Protein AF-A0A143HC51-F1 (afdb_monomer)

Secondary structure (DSSP, 8-state):
-PPPHHHHHHHHHHHHTT-HHHHHHHHHHHHHHHHHHHHHHTS-PPPPHHHHHHHHHHHHHHHHHHHHTHHHHHHTSTT-TTHHHHHHHHHHHHHHHHHHHHHS---TTS-HHHHHHHHHHHHHHHHHHHIIIII-TTS-------HHHH-S-GGG-EE--TT--S-EE--PPPTGGGS-HHHHHT---EEEEEEEEEE--TT-SSPEEGGGGPPPPTTBHHHHHHTSS-SEEEEE-TTPPP-TTTGGGGSEEEEEETTTEEEEEEGGGT-SEEEEEEEE-------

InterPro domains:
  IPR007815 Erythromycin esterase [PF05139] (19-280)
  IPR052036 Hydrolase/Phosphoribosyltransferase-associated [PTHR31299] (53-284)

pLDDT: mean 92.0, std 8.06, range [56.16, 98.69]

Solvent-accessible surface area (backbone atoms only — not comparable to full-atom values): 16296 Å² total; per-residue (Å²): 134,78,79,52,71,66,54,52,51,49,54,25,54,62,41,35,77,82,34,55,66,61,18,51,49,49,50,53,49,53,55,52,47,43,52,52,47,46,44,33,41,75,69,60,47,83,74,53,73,64,60,53,50,51,48,41,50,56,42,49,54,52,45,50,51,49,62,79,40,39,74,65,60,38,66,81,42,72,86,50,85,57,49,67,64,54,50,46,52,52,48,50,48,56,41,51,52,56,51,52,59,63,66,54,72,91,52,96,89,56,54,56,53,52,50,50,47,35,54,49,21,42,49,50,20,54,47,51,52,45,41,47,62,77,73,37,60,93,54,91,83,86,86,86,73,60,55,75,40,54,26,35,66,41,51,74,26,32,34,30,58,92,94,51,95,58,74,43,72,38,84,51,54,10,16,48,56,57,43,58,70,71,58,58,74,76,54,82,36,71,35,76,47,63,52,37,47,36,45,56,57,99,83,51,97,60,69,43,44,29,48,74,70,56,85,71,52,84,66,20,49,46,44,58,58,62,73,46,98,54,60,66,44,79,46,78,42,67,87,62,73,89,43,93,92,49,44,67,47,78,32,79,30,36,39,56,49,99,43,60,34,50,30,39,34,41,55,45,69,30,21,35,25,37,42,38,34,42,73,43,67,55,80,86,75,86,127

Foldseek 3Di:
DQDDPVRLVVLLVLLCVPDNVLSVVSNVLSVVLVVVCCCCQVVVDADDPVNLVVLVVSLVVVLVSCVVCVVVSCVVVVPCPCVNVVVNVVSVCSSVLVVQSNPDDDDPPDDSNLSSQQSVLLVLLVVVVCCCVPPNVPDDDDDDDFLQQQWPPQQQKWWADDPGPDTDGDDHHHNNNNHDPVVVVPDAFEHEAEAWEWEDDPPDPDIAIQQNPDDDDCQAPNNLCLVPPDQKDKFFLQPDDDDPSVVSLQDWGWGDGVRHMTMTDSNSNTGRMYIYGHYDYYDDDDD

Radius of gyration: 21.79 Å; Cα contacts (8 Å, |Δi|>4): 366; chains: 1; bounding box: 54×44×61 Å

Structure (mmCIF, N/CA/C/O backbone):
data_AF-A0A143HC51-F1
#
_entry.id   AF-A0A143HC51-F1
#
loop_
_atom_site.group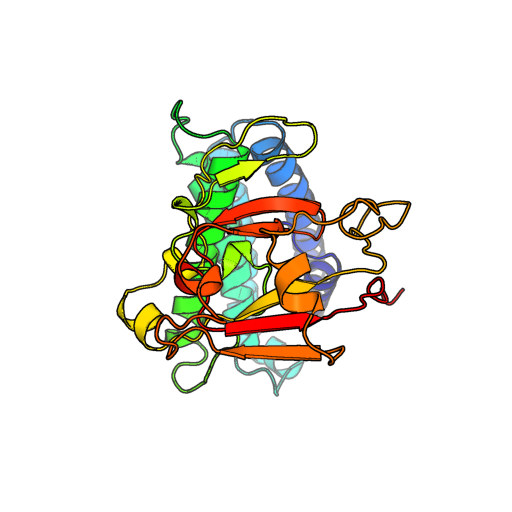_PDB
_atom_site.id
_atom_site.type_symbol
_atom_site.label_atom_id
_atom_site.label_alt_id
_atom_site.label_comp_id
_atom_site.label_asym_id
_atom_site.label_entity_id
_atom_site.label_seq_id
_atom_site.pdbx_PDB_ins_code
_atom_site.Cartn_x
_atom_site.Cartn_y
_atom_site.Cartn_z
_atom_site.occupancy
_atom_site.B_iso_or_equiv
_atom_site.auth_seq_id
_atom_site.auth_comp_id
_atom_site.auth_asym_id
_atom_site.auth_atom_id
_atom_site.pdbx_PDB_model_num
ATOM 1 N N . MET A 1 1 ? -0.078 5.217 10.056 1.00 60.00 1 MET A N 1
ATOM 2 C CA . MET A 1 1 ? -0.979 5.623 8.945 1.00 60.00 1 MET A CA 1
ATOM 3 C C . MET A 1 1 ? -2.042 6.558 9.496 1.00 60.00 1 MET A C 1
ATOM 5 O O . MET A 1 1 ? -2.831 6.134 10.332 1.00 60.00 1 MET A O 1
ATOM 9 N N . ARG A 1 2 ? -2.053 7.821 9.068 1.00 76.62 2 ARG A N 1
ATOM 10 C CA . ARG A 1 2 ? -3.040 8.811 9.522 1.00 76.62 2 ARG A CA 1
ATOM 11 C C . ARG A 1 2 ? -4.440 8.412 9.038 1.00 76.62 2 ARG A C 1
ATOM 13 O O . ARG A 1 2 ? -4.588 7.965 7.901 1.00 76.62 2 ARG A O 1
ATOM 20 N N . ALA A 1 3 ? -5.458 8.528 9.889 1.00 76.12 3 ALA A N 1
ATOM 21 C CA . ALA A 1 3 ? -6.840 8.446 9.426 1.00 76.12 3 ALA A CA 1
ATOM 22 C C . ALA A 1 3 ? -7.115 9.582 8.433 1.00 76.12 3 ALA A C 1
ATOM 24 O O . ALA A 1 3 ? -6.618 10.695 8.612 1.00 76.12 3 ALA A O 1
ATOM 25 N N . SER A 1 4 ? -7.917 9.331 7.397 1.00 82.56 4 SER A N 1
ATOM 26 C CA . SER A 1 4 ? -8.420 10.438 6.586 1.00 82.56 4 SER A CA 1
ATOM 27 C C . SER A 1 4 ? -9.431 11.247 7.403 1.00 82.56 4 SER A C 1
ATOM 29 O O . SER A 1 4 ? -10.182 10.684 8.201 1.00 82.56 4 SER A O 1
ATOM 31 N N . GLY A 1 5 ? -9.496 12.563 7.179 1.00 86.19 5 GLY A N 1
ATOM 32 C CA . GLY A 1 5 ? -10.522 13.404 7.810 1.00 86.19 5 GLY A CA 1
ATOM 33 C C . GLY A 1 5 ? -11.942 12.908 7.514 1.00 86.19 5 GLY A C 1
ATOM 34 O O . GLY A 1 5 ? -12.794 12.928 8.394 1.00 86.19 5 GLY A O 1
ATOM 35 N N . TYR A 1 6 ? -12.166 12.358 6.315 1.00 88.94 6 TYR A N 1
ATOM 36 C CA . TYR A 1 6 ? -13.425 11.715 5.937 1.00 88.94 6 TYR A CA 1
ATOM 37 C C . TYR A 1 6 ? -13.759 10.502 6.804 1.00 88.94 6 TYR A C 1
ATOM 39 O O . TYR A 1 6 ? -14.900 10.371 7.231 1.00 88.94 6 TYR A O 1
ATOM 47 N N . PHE A 1 7 ? -12.782 9.641 7.104 1.00 91.75 7 PHE A N 1
ATOM 48 C CA . PHE A 1 7 ? -13.000 8.488 7.977 1.00 91.75 7 PHE A CA 1
ATOM 49 C C . PHE A 1 7 ? -13.331 8.919 9.409 1.00 91.75 7 PHE A C 1
ATOM 51 O O . PHE A 1 7 ? -14.306 8.433 9.978 1.00 91.75 7 PHE A O 1
ATOM 58 N N . ILE A 1 8 ? -12.576 9.878 9.961 1.00 94.50 8 ILE A N 1
ATOM 59 C CA . ILE A 1 8 ? -12.846 10.423 11.302 1.00 94.50 8 ILE A CA 1
ATOM 60 C C . ILE A 1 8 ? -14.257 11.028 11.346 1.00 94.50 8 ILE A C 1
ATOM 62 O O . ILE A 1 8 ? -15.019 10.802 12.286 1.00 94.50 8 ILE A O 1
ATOM 66 N N . GLN A 1 9 ? -14.629 11.792 10.318 1.00 94.81 9 GLN A N 1
ATOM 67 C CA . GLN A 1 9 ? -15.939 12.426 10.240 1.00 94.81 9 GLN A CA 1
ATOM 68 C C . GLN A 1 9 ? -17.067 11.398 10.089 1.00 94.81 9 GLN A C 1
ATOM 70 O O . GLN A 1 9 ? -18.086 11.525 10.766 1.00 94.81 9 GLN A O 1
ATOM 75 N N . PHE A 1 10 ? -16.876 10.377 9.253 1.00 95.31 10 PHE A N 1
ATOM 76 C CA . PHE A 1 10 ? -17.808 9.266 9.087 1.00 95.31 10 PHE A CA 1
ATOM 77 C C . PHE A 1 10 ? -18.047 8.537 10.412 1.00 95.31 10 PHE A C 1
ATOM 79 O O . PHE A 1 10 ? -19.185 8.469 10.870 1.00 95.31 10 PHE A O 1
ATOM 86 N N . LEU A 1 11 ? -16.986 8.045 11.058 1.00 95.69 11 LEU A N 1
ATOM 87 C CA . LEU A 1 11 ? -17.122 7.224 12.260 1.00 95.69 11 LEU A CA 1
ATOM 88 C C . LEU A 1 11 ? -17.660 8.044 13.439 1.00 95.69 11 LEU A C 1
ATOM 90 O O . LEU A 1 11 ? -18.523 7.579 14.178 1.00 95.69 11 LEU A O 1
ATOM 94 N N . SER A 1 12 ? -17.247 9.307 13.564 1.00 96.50 12 SER A N 1
ATOM 95 C CA . SER A 1 12 ? -17.836 10.220 14.546 1.00 96.50 12 SER A CA 1
ATOM 96 C C . SER A 1 12 ? -19.330 10.442 14.299 1.00 96.50 12 SER A C 1
ATOM 98 O O . SER A 1 12 ? -20.109 10.381 15.243 1.00 96.50 12 SER A O 1
ATOM 100 N N . ASN A 1 13 ? -19.754 10.650 13.047 1.00 95.31 13 ASN A N 1
ATOM 101 C CA . ASN A 1 13 ? -21.174 10.795 12.724 1.00 95.31 13 ASN A CA 1
ATOM 102 C C . ASN A 1 13 ? -21.962 9.521 13.023 1.00 95.31 13 ASN A C 1
ATOM 104 O O . ASN A 1 13 ? -23.061 9.624 13.551 1.00 95.31 13 ASN A O 1
ATOM 108 N N . TRP A 1 14 ? -21.398 8.350 12.725 1.00 94.81 14 TRP A N 1
ATOM 109 C CA . TRP A 1 14 ? -22.033 7.061 12.990 1.00 94.81 14 TRP A CA 1
ATOM 110 C C . TRP A 1 14 ? -22.242 6.828 14.493 1.00 94.81 14 TRP A C 1
ATOM 112 O O . TRP A 1 14 ? -23.345 6.495 14.913 1.00 94.81 14 TRP A O 1
ATOM 122 N N . ILE A 1 15 ? -21.230 7.114 15.322 1.00 95.69 15 ILE A N 1
ATOM 123 C CA . ILE A 1 15 ? -21.325 7.021 16.790 1.00 95.69 15 ILE A CA 1
ATOM 124 C C . ILE A 1 15 ? -22.300 8.068 17.355 1.00 95.69 15 ILE A C 1
ATOM 126 O O . ILE A 1 15 ? -23.082 7.768 18.259 1.00 95.69 15 ILE A O 1
ATOM 130 N N . LYS A 1 16 ? -22.292 9.293 16.807 1.00 96.00 16 LYS A N 1
ATOM 131 C CA . LYS A 1 16 ? -23.092 10.430 17.295 1.00 96.00 16 LYS A CA 1
ATOM 132 C C . LYS A 1 16 ? -24.597 10.156 17.295 1.00 96.00 16 LYS A C 1
ATOM 134 O O . LYS A 1 16 ? -25.299 10.778 18.087 1.00 96.00 16 LYS A O 1
ATOM 139 N N . ILE A 1 17 ? -25.073 9.246 16.443 1.00 92.12 17 ILE A N 1
ATOM 140 C CA . ILE A 1 17 ? -26.488 8.851 16.370 1.00 92.12 17 ILE A CA 1
ATOM 141 C C . ILE A 1 17 ? -26.998 8.403 17.745 1.00 92.12 17 ILE A C 1
ATOM 143 O O . ILE A 1 17 ? -28.104 8.771 18.131 1.00 92.12 17 ILE A O 1
ATOM 147 N N . TYR A 1 18 ? -26.167 7.680 18.502 1.00 93.25 18 TYR A N 1
ATOM 148 C CA . TYR A 1 18 ? -26.551 7.103 19.792 1.00 93.25 18 TYR A CA 1
ATOM 149 C C . TYR A 1 18 ? -25.725 7.639 20.969 1.00 93.25 18 TYR A C 1
ATOM 151 O O . TYR A 1 18 ? -26.176 7.575 22.110 1.00 93.25 18 TYR A O 1
ATOM 159 N N . ASN A 1 19 ? -24.537 8.209 20.725 1.00 96.06 19 ASN A N 1
ATOM 160 C CA . ASN A 1 19 ? -23.707 8.790 21.780 1.00 96.06 19 ASN A CA 1
ATOM 161 C C . ASN A 1 19 ? -22.853 9.965 21.271 1.00 96.06 19 ASN A C 1
ATOM 163 O O . ASN A 1 19 ? -21.767 9.794 20.711 1.00 96.06 19 ASN A O 1
ATOM 167 N N . ASN A 1 20 ? -23.336 11.192 21.486 1.00 96.88 20 ASN A N 1
ATOM 168 C CA . ASN A 1 20 ? -22.636 12.399 21.042 1.00 96.88 20 ASN A CA 1
ATOM 169 C C . ASN A 1 20 ? -21.308 12.631 21.783 1.00 96.88 20 ASN A C 1
ATOM 171 O O . ASN A 1 20 ? -20.336 13.053 21.157 1.00 96.88 20 ASN A O 1
ATOM 175 N N . ASP A 1 21 ? -21.238 12.335 23.080 1.00 97.50 21 ASP A N 1
ATOM 176 C CA . ASP A 1 21 ? -20.022 12.565 23.867 1.00 97.50 21 ASP A CA 1
ATOM 177 C C . ASP A 1 21 ? -18.904 11.619 23.431 1.00 97.50 21 ASP A C 1
ATOM 179 O O . ASP A 1 21 ? -17.777 12.057 23.184 1.00 97.50 21 ASP A O 1
ATOM 183 N N . LEU A 1 22 ? -19.228 10.340 23.222 1.00 97.12 22 LEU A N 1
ATOM 184 C CA . LEU A 1 22 ? -18.284 9.355 22.702 1.00 97.12 22 LEU A CA 1
ATOM 185 C C . LEU A 1 22 ? -17.812 9.714 21.284 1.00 97.12 22 LEU A C 1
ATOM 187 O O . LEU A 1 22 ? -16.633 9.566 20.964 1.00 97.12 22 LEU A O 1
ATOM 191 N N . ALA A 1 23 ? -18.692 10.266 20.445 1.00 97.25 23 ALA A N 1
ATOM 192 C CA . ALA A 1 23 ? -18.319 10.745 19.116 1.00 97.25 23 ALA A CA 1
ATOM 193 C C . ALA A 1 23 ? -17.308 11.908 19.151 1.00 97.25 23 ALA A C 1
ATOM 195 O O . ALA A 1 23 ? -16.432 11.978 18.280 1.00 97.25 23 ALA A O 1
ATOM 196 N N . GLN A 1 24 ? -17.409 12.815 20.133 1.00 97.00 24 GLN A N 1
ATOM 197 C CA . GLN A 1 24 ? -16.424 13.887 20.344 1.00 97.00 24 GLN A CA 1
ATOM 198 C C . GLN A 1 24 ? -15.114 13.345 20.922 1.00 97.00 24 GLN A C 1
ATOM 200 O O . GLN A 1 24 ? -14.032 13.751 20.487 1.00 97.00 24 GLN A O 1
ATOM 205 N N . GLN A 1 25 ? -15.199 12.392 21.854 1.00 96.50 25 GLN A N 1
ATOM 206 C CA . GLN A 1 25 ? -14.028 11.708 22.402 1.00 96.50 25 GLN A CA 1
ATOM 207 C C . GLN A 1 25 ? -13.245 10.988 21.303 1.00 96.50 25 GLN A C 1
ATOM 209 O O . GLN A 1 25 ? -12.031 11.157 21.228 1.00 96.50 25 GLN A O 1
ATOM 214 N N . TYR A 1 26 ? -13.925 10.280 20.395 1.00 96.75 26 TYR A N 1
ATOM 215 C CA . TYR A 1 26 ? -13.300 9.639 19.238 1.00 96.75 26 TYR A CA 1
ATOM 216 C C . TYR A 1 26 ? -12.553 10.639 18.344 1.00 96.75 26 TYR A C 1
ATOM 218 O O . TYR A 1 26 ? -11.395 10.413 17.994 1.00 96.75 26 TYR A O 1
ATOM 226 N N . LYS A 1 27 ? -13.177 11.779 18.011 1.00 96.06 27 LYS A N 1
ATOM 227 C CA . LYS A 1 27 ? -12.518 12.832 17.220 1.00 96.06 27 LYS A CA 1
ATOM 228 C C . LYS A 1 27 ? -11.227 13.297 17.884 1.00 96.06 27 LYS A C 1
ATOM 230 O O . LYS A 1 27 ? -10.180 13.312 17.239 1.00 96.06 27 LYS A O 1
ATOM 235 N N . LYS A 1 28 ? -11.293 13.641 19.174 1.00 95.75 28 LYS A N 1
ATOM 236 C CA . LYS A 1 28 ? -10.121 14.072 19.948 1.00 95.75 28 LYS A CA 1
ATOM 237 C C . LYS A 1 28 ? -9.054 12.977 20.009 1.00 95.75 28 LYS A C 1
ATOM 239 O O . LYS A 1 28 ? -7.876 13.275 19.840 1.00 95.75 28 LYS A O 1
ATOM 244 N N . LEU A 1 29 ? -9.464 11.724 20.201 1.00 96.12 29 LEU A N 1
ATOM 245 C CA . LEU A 1 29 ? -8.573 10.568 20.241 1.00 96.12 29 LEU A CA 1
ATOM 246 C C . LEU A 1 29 ? -7.774 10.426 18.942 1.00 96.12 29 LEU A C 1
ATOM 248 O O . LEU A 1 29 ? -6.563 10.259 19.009 1.00 96.12 29 LEU A O 1
ATOM 252 N N . GLU A 1 30 ? -8.412 10.529 17.774 1.00 95.25 30 GLU A N 1
ATOM 253 C CA . GLU A 1 30 ? -7.726 10.411 16.476 1.00 95.25 30 GLU A CA 1
ATOM 254 C C . GLU A 1 30 ? -6.813 11.609 16.174 1.00 95.25 30 GLU A C 1
ATOM 256 O O . GLU A 1 30 ? -5.733 11.423 15.608 1.00 95.25 30 GLU A O 1
ATOM 261 N N . PHE A 1 31 ? -7.192 12.828 16.580 1.00 92.19 31 PHE A N 1
ATOM 262 C CA . PHE A 1 31 ? -6.302 13.992 16.473 1.00 92.19 31 PHE A CA 1
ATOM 263 C C . PHE A 1 31 ? -5.049 13.824 17.339 1.00 92.19 31 PHE A C 1
ATOM 265 O O . PHE A 1 31 ? -3.937 13.977 16.833 1.00 92.19 31 PHE A O 1
ATOM 272 N N . ASN A 1 32 ? -5.216 13.417 18.598 1.00 93.25 32 ASN A N 1
ATOM 273 C CA . ASN A 1 32 ? -4.096 13.137 19.497 1.00 93.25 32 ASN A CA 1
ATOM 274 C C . ASN A 1 32 ? -3.248 11.960 18.992 1.00 93.25 32 ASN A C 1
ATOM 276 O O . ASN A 1 32 ? -2.019 11.989 19.073 1.00 93.25 32 ASN A O 1
ATOM 280 N N . TRP A 1 33 ? -3.893 10.923 18.443 1.00 93.19 33 TRP A N 1
ATOM 281 C CA . TRP A 1 33 ? -3.207 9.763 17.875 1.00 93.19 33 TRP A CA 1
ATOM 282 C C . TRP A 1 33 ? -2.317 10.176 16.707 1.00 93.19 33 TRP A C 1
ATOM 284 O O . TRP A 1 33 ? -1.201 9.676 16.594 1.00 93.19 33 TRP A O 1
ATOM 294 N N . ARG A 1 34 ? -2.780 11.102 15.855 1.00 89.38 34 ARG A N 1
ATOM 295 C CA . ARG A 1 34 ? -1.982 11.646 14.750 1.00 89.38 34 ARG A CA 1
ATOM 296 C C . ARG A 1 34 ? -0.725 12.346 15.259 1.00 89.38 34 ARG A C 1
ATOM 298 O O . ARG A 1 34 ? 0.353 11.991 14.809 1.00 89.38 34 ARG A O 1
ATOM 305 N N . GLU A 1 35 ? -0.862 13.267 16.207 1.00 89.56 35 GLU A N 1
ATOM 306 C CA . GLU A 1 35 ? 0.285 13.958 16.815 1.00 89.56 35 GLU A CA 1
ATOM 307 C C . GLU A 1 35 ? 1.259 12.959 17.456 1.00 89.56 35 GLU A C 1
ATOM 309 O O . GLU A 1 35 ? 2.464 13.004 17.237 1.00 89.56 35 GLU A O 1
ATOM 314 N N . THR A 1 36 ? 0.722 11.972 18.175 1.00 89.88 36 THR A N 1
ATOM 315 C CA . THR A 1 36 ? 1.516 10.895 18.777 1.00 89.88 36 THR A CA 1
ATOM 316 C C . THR A 1 36 ? 2.269 10.086 17.717 1.00 89.88 36 THR A C 1
ATOM 318 O O . THR A 1 36 ? 3.436 9.744 17.903 1.00 89.88 36 THR A O 1
ATOM 321 N N . TYR A 1 37 ? 1.615 9.754 16.605 1.00 85.50 37 TYR A N 1
ATOM 322 C CA . TYR A 1 37 ? 2.242 9.048 15.491 1.00 85.50 37 TYR A CA 1
ATOM 323 C C . TYR A 1 37 ? 3.364 9.885 14.866 1.00 85.50 37 TYR A C 1
ATOM 325 O O . TYR A 1 37 ? 4.447 9.351 14.656 1.00 85.50 37 TYR A O 1
ATOM 333 N N . ASP A 1 38 ? 3.127 11.173 14.619 1.00 84.25 38 ASP A N 1
ATOM 334 C CA . ASP A 1 38 ? 4.101 12.077 13.999 1.00 84.25 38 ASP A CA 1
ATOM 335 C C . ASP A 1 38 ? 5.344 12.222 14.911 1.00 84.25 38 ASP A C 1
ATOM 337 O O . ASP A 1 38 ? 6.456 11.882 14.506 1.00 84.25 38 ASP A O 1
ATOM 341 N N . ASN A 1 39 ? 5.152 12.516 16.200 1.00 85.00 39 ASN A N 1
ATOM 342 C CA . ASN A 1 39 ? 6.238 12.623 17.188 1.00 85.00 39 ASN A CA 1
ATOM 343 C C . ASN A 1 39 ? 7.057 11.325 17.333 1.00 85.00 39 ASN A C 1
ATOM 345 O O . ASN A 1 39 ? 8.264 11.334 17.571 1.00 85.00 39 ASN A O 1
ATOM 349 N N . THR A 1 40 ? 6.412 10.165 17.216 1.00 81.94 40 THR A N 1
ATOM 350 C CA . THR A 1 40 ? 7.102 8.880 17.412 1.00 81.94 40 THR A CA 1
ATOM 351 C C . THR A 1 40 ? 7.801 8.389 16.159 1.00 81.94 40 THR A C 1
ATOM 353 O O . THR A 1 40 ? 8.921 7.887 16.245 1.00 81.94 40 THR A O 1
ATOM 356 N N . MET A 1 41 ? 7.150 8.500 15.002 1.00 76.50 41 MET A N 1
ATOM 357 C CA . MET A 1 41 ? 7.623 7.912 13.750 1.00 76.50 41 MET A CA 1
ATOM 358 C C . MET A 1 41 ? 8.464 8.878 12.925 1.00 76.50 41 MET A C 1
ATOM 360 O O . MET A 1 41 ? 9.401 8.431 12.268 1.00 76.50 41 MET A O 1
ATOM 364 N N . GLU A 1 42 ? 8.140 10.170 12.955 1.00 70.44 42 GLU A N 1
ATOM 365 C CA . GLU A 1 42 ? 8.878 11.200 12.220 1.00 70.44 42 GLU A CA 1
ATOM 366 C C . GLU A 1 42 ? 9.999 11.769 13.100 1.00 70.44 42 GLU A C 1
ATOM 368 O O . GLU A 1 42 ? 11.141 11.858 12.655 1.00 70.44 42 GLU A O 1
ATOM 373 N N . GLU A 1 43 ? 9.716 12.046 14.379 1.00 76.00 43 GLU A N 1
ATOM 374 C CA . GLU A 1 43 ? 10.691 12.681 15.286 1.00 76.00 43 GLU A CA 1
ATOM 375 C C . GLU A 1 43 ? 11.443 11.692 16.200 1.00 76.00 43 GLU A C 1
ATOM 377 O O . GLU A 1 43 ? 12.395 12.058 16.891 1.00 76.00 43 GLU A O 1
ATOM 382 N N . GLY A 1 44 ? 11.064 10.408 16.203 1.00 76.88 44 GLY A N 1
ATOM 383 C CA . GLY A 1 44 ? 11.780 9.357 16.939 1.00 76.88 44 GLY A CA 1
ATOM 384 C C . GLY A 1 44 ? 11.594 9.372 18.460 1.00 76.88 44 GLY A C 1
ATOM 385 O O . GLY A 1 44 ? 12.383 8.730 19.179 1.00 76.88 44 GLY A O 1
ATOM 386 N N . MET A 1 45 ? 10.568 10.075 18.955 1.00 83.12 45 MET A N 1
ATOM 387 C CA . MET A 1 45 ? 10.225 10.133 20.375 1.00 83.12 45 MET A CA 1
ATOM 388 C C . MET A 1 45 ? 9.722 8.780 20.891 1.00 83.12 45 MET A C 1
ATOM 390 O O . MET A 1 45 ? 9.020 8.033 20.209 1.00 83.12 45 MET A O 1
ATOM 394 N N . SER A 1 46 ? 10.066 8.461 22.137 1.00 82.62 46 SER A N 1
ATOM 395 C CA . SER A 1 46 ? 9.626 7.228 22.791 1.00 82.62 46 SER A CA 1
ATOM 396 C C . SER A 1 46 ? 8.229 7.384 23.395 1.00 82.62 46 SER A C 1
ATOM 398 O O . SER A 1 46 ? 7.936 8.382 24.050 1.00 82.62 46 SER A O 1
ATOM 400 N N . LEU A 1 47 ? 7.389 6.357 23.253 1.00 86.44 47 LEU A N 1
ATOM 401 C CA . LEU A 1 47 ? 6.101 6.275 23.948 1.00 86.44 47 LEU A CA 1
ATOM 402 C C . LEU A 1 47 ? 6.259 5.727 25.363 1.00 86.44 47 LEU A C 1
ATOM 404 O O . LEU A 1 47 ? 7.039 4.805 25.593 1.00 86.44 47 LEU A O 1
ATOM 408 N N . SER A 1 48 ? 5.461 6.237 26.302 1.00 89.69 48 SER A N 1
ATOM 409 C CA . SER A 1 48 ? 5.331 5.627 27.623 1.00 89.69 48 SER A CA 1
ATOM 410 C C . SER A 1 48 ? 4.342 4.456 27.586 1.00 89.69 48 SER A C 1
ATOM 412 O O . SER A 1 48 ? 3.396 4.421 26.791 1.00 89.69 48 SER A O 1
ATOM 414 N N . LYS A 1 49 ? 4.533 3.494 28.495 1.00 90.75 49 LYS A N 1
ATOM 415 C CA . LYS A 1 49 ? 3.598 2.375 28.685 1.00 90.75 49 LYS A CA 1
ATOM 416 C C . LYS A 1 49 ? 2.193 2.864 29.057 1.00 90.75 49 LYS A C 1
ATOM 418 O O . LYS A 1 49 ? 1.206 2.271 28.629 1.00 90.75 49 LYS A O 1
ATOM 423 N N . GLU A 1 50 ? 2.113 3.947 29.826 1.00 94.00 50 GLU A N 1
ATOM 424 C CA . GLU A 1 50 ? 0.857 4.581 30.227 1.00 94.00 50 GLU A CA 1
ATOM 425 C C . GLU A 1 50 ? 0.103 5.145 29.019 1.00 94.00 50 GLU A C 1
ATOM 427 O O . GLU A 1 50 ? -1.067 4.822 28.833 1.00 94.00 50 GLU A O 1
ATOM 432 N N . THR A 1 51 ? 0.781 5.886 28.137 1.00 92.19 51 THR A N 1
ATOM 433 C CA . THR A 1 51 ? 0.176 6.436 26.915 1.00 92.19 51 THR A CA 1
ATOM 434 C C . THR A 1 51 ? -0.441 5.334 26.056 1.00 92.19 51 THR A C 1
ATOM 436 O O . THR A 1 51 ? -1.580 5.453 25.609 1.00 92.19 51 THR A O 1
ATOM 439 N N . ILE A 1 52 ? 0.271 4.221 25.866 1.00 92.25 52 ILE A N 1
ATOM 440 C CA . ILE A 1 52 ? -0.226 3.080 25.079 1.00 92.25 52 ILE A CA 1
ATOM 441 C C . ILE A 1 52 ? -1.424 2.423 25.762 1.00 92.25 52 ILE A C 1
ATOM 443 O O . ILE A 1 52 ? -2.398 2.079 25.093 1.00 92.25 52 ILE A O 1
ATOM 447 N N . SER A 1 53 ? -1.368 2.267 27.087 1.00 94.88 53 SER A N 1
ATOM 448 C CA . SER A 1 53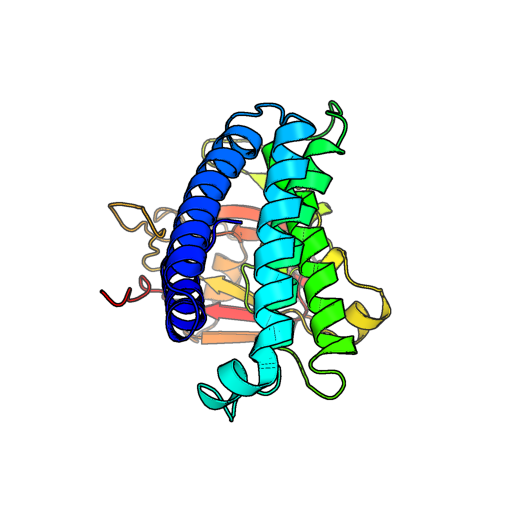 ? -2.479 1.727 27.872 1.00 94.88 53 SER A CA 1
ATOM 449 C C . SER A 1 53 ? -3.727 2.604 27.754 1.00 94.88 53 SER A C 1
ATOM 451 O O . SER A 1 53 ? -4.824 2.074 27.586 1.00 94.88 53 SER A O 1
ATOM 453 N N . ASN A 1 54 ? -3.561 3.928 27.774 1.00 96.00 54 ASN A N 1
ATOM 454 C CA . ASN A 1 54 ? -4.656 4.883 27.625 1.00 96.00 54 ASN A CA 1
ATOM 455 C C . ASN A 1 54 ? -5.279 4.803 26.227 1.00 96.00 54 ASN A C 1
ATOM 457 O O . ASN A 1 54 ? -6.494 4.655 26.124 1.00 96.00 54 ASN A O 1
ATOM 461 N N . TYR A 1 55 ? -4.468 4.781 25.160 1.00 96.19 55 TYR A N 1
ATOM 462 C CA . TYR A 1 55 ? -4.981 4.562 23.802 1.00 96.19 55 TYR A CA 1
ATOM 463 C C . TYR A 1 55 ? -5.737 3.241 23.684 1.00 96.19 55 TYR A C 1
ATOM 465 O O . TYR A 1 55 ? -6.848 3.215 23.158 1.00 96.19 55 TYR A O 1
ATOM 473 N N . LYS A 1 56 ? -5.154 2.145 24.184 1.00 96.31 56 LYS A N 1
ATOM 474 C CA . LYS A 1 56 ? -5.793 0.829 24.151 1.00 96.31 56 LYS A CA 1
ATOM 475 C C . LYS A 1 56 ? -7.150 0.863 24.852 1.00 96.31 56 LYS A C 1
ATOM 477 O O . LYS A 1 56 ? -8.125 0.409 24.264 1.00 96.31 56 LYS A O 1
ATOM 482 N N . LYS A 1 57 ? -7.222 1.440 26.055 1.00 97.62 57 LYS A N 1
ATOM 483 C CA . LYS A 1 57 ? -8.470 1.574 26.812 1.00 97.62 57 LYS A CA 1
ATOM 484 C C . LYS A 1 57 ? -9.518 2.376 26.033 1.00 97.62 57 LYS A C 1
ATOM 486 O O . LYS A 1 57 ? -10.621 1.879 25.844 1.00 97.62 57 LYS A O 1
ATOM 491 N N . SER A 1 58 ? -9.163 3.550 25.507 1.00 97.31 58 SER A N 1
ATOM 492 C CA . SER A 1 58 ? -10.104 4.387 24.747 1.00 97.31 58 SER A CA 1
ATOM 493 C C . SER A 1 58 ? -10.620 3.704 23.476 1.00 97.31 58 SER A C 1
ATOM 495 O O . SER A 1 58 ? -11.807 3.785 23.172 1.00 97.31 58 SER A O 1
ATOM 497 N N . TYR A 1 59 ? -9.766 2.985 22.739 1.00 97.56 59 TYR A N 1
ATOM 498 C CA . TYR A 1 59 ? -10.227 2.211 21.581 1.00 97.56 59 TYR A CA 1
ATOM 499 C C . TYR A 1 59 ? -11.084 1.003 21.982 1.00 97.56 59 TYR A C 1
ATOM 501 O O . TYR A 1 59 ? -12.030 0.682 21.269 1.00 97.56 59 TYR A O 1
ATOM 509 N N . GLN A 1 60 ? -10.805 0.355 23.117 1.00 97.62 60 GLN A N 1
ATOM 510 C CA . GLN A 1 60 ? -11.639 -0.734 23.636 1.00 97.62 60 GLN A CA 1
ATOM 511 C C . GLN A 1 60 ? -13.029 -0.250 24.065 1.00 97.62 60 GLN A C 1
ATOM 513 O O . GLN A 1 60 ? -14.003 -0.942 23.793 1.00 97.62 60 GLN A O 1
ATOM 518 N N . GLU A 1 61 ? -13.137 0.937 24.667 1.00 97.31 61 GLU A N 1
ATOM 519 C CA . GLU A 1 61 ? -14.426 1.565 24.996 1.00 97.31 61 GLU A CA 1
ATOM 520 C C . GLU A 1 61 ? -15.252 1.849 23.729 1.00 97.31 61 GLU A C 1
ATOM 522 O O . GLU A 1 61 ? -16.443 1.544 23.685 1.00 97.31 61 GLU A O 1
ATOM 527 N N . LEU A 1 62 ? -14.613 2.353 22.665 1.00 97.38 62 LEU A N 1
ATOM 528 C CA . LEU A 1 62 ? -15.264 2.571 21.367 1.00 97.38 62 LEU A CA 1
ATOM 529 C C . LEU A 1 62 ? -15.738 1.264 20.720 1.00 97.38 62 LEU A C 1
ATOM 531 O O . LEU A 1 62 ? -16.846 1.201 20.193 1.00 97.38 62 LEU A O 1
ATOM 535 N N . ILE A 1 63 ? -14.902 0.224 20.751 1.00 97.88 63 ILE A N 1
ATOM 536 C CA . ILE A 1 63 ? -15.241 -1.096 20.204 1.00 97.88 63 ILE A CA 1
ATOM 537 C C . ILE A 1 63 ? -16.402 -1.723 20.987 1.00 97.88 63 ILE A C 1
ATOM 539 O O . ILE A 1 63 ? -17.332 -2.233 20.370 1.00 97.88 63 ILE A O 1
ATOM 543 N N . ALA A 1 64 ? -16.382 -1.644 22.322 1.00 97.75 64 ALA A N 1
ATOM 544 C CA . ALA A 1 64 ? -17.468 -2.141 23.166 1.00 97.75 64 ALA A CA 1
ATOM 545 C C . ALA A 1 64 ? -18.794 -1.445 22.833 1.00 97.75 64 ALA A C 1
ATOM 547 O O . ALA A 1 64 ? -19.784 -2.118 22.568 1.00 97.75 64 ALA A O 1
ATOM 548 N N . PHE A 1 65 ? -18.783 -0.113 22.715 1.00 97.38 65 PHE A N 1
ATOM 549 C CA . PHE A 1 65 ? -19.965 0.643 22.306 1.00 97.38 65 PHE A CA 1
ATOM 550 C C . PHE A 1 65 ? -20.524 0.190 20.950 1.00 97.38 65 PHE A C 1
ATOM 552 O O . PHE A 1 65 ? -21.736 0.035 20.815 1.00 97.38 65 PHE A O 1
ATOM 559 N N . ILE A 1 66 ? -19.655 -0.026 19.954 1.00 96.19 66 ILE A N 1
ATOM 560 C CA . ILE A 1 66 ? -20.067 -0.484 18.619 1.00 96.19 66 ILE A CA 1
ATOM 561 C C . ILE A 1 66 ? -20.724 -1.866 18.691 1.00 96.19 66 ILE A C 1
ATOM 563 O O . ILE A 1 66 ? -21.737 -2.078 18.032 1.00 96.19 66 ILE A O 1
ATOM 567 N N . HIS A 1 67 ? -20.181 -2.786 19.492 1.00 96.06 67 HIS A N 1
ATOM 568 C CA . HIS A 1 67 ? -20.778 -4.109 19.675 1.00 96.06 67 HIS A CA 1
ATOM 569 C C . HIS A 1 67 ? -22.131 -4.043 20.393 1.00 96.06 67 HIS A C 1
ATOM 571 O O . HIS A 1 67 ? -23.091 -4.667 19.933 1.00 96.06 67 HIS A O 1
ATOM 577 N N . ASP A 1 68 ? -22.223 -3.243 21.457 1.00 96.25 68 ASP A N 1
ATOM 578 C CA . ASP A 1 68 ? -23.444 -3.075 22.255 1.00 96.25 68 ASP A CA 1
ATOM 579 C C . ASP A 1 68 ? -24.591 -2.436 21.453 1.00 96.25 68 ASP A C 1
ATOM 581 O O . ASP A 1 68 ? -25.753 -2.690 21.754 1.00 96.25 68 ASP A O 1
ATOM 585 N N . HIS A 1 69 ? -24.269 -1.648 20.419 1.00 94.69 69 HIS A N 1
ATOM 586 C CA . HIS A 1 69 ? -25.237 -0.968 19.542 1.00 94.69 69 HIS A CA 1
ATOM 587 C C . HIS A 1 69 ? -25.210 -1.504 18.100 1.00 94.69 69 HIS A C 1
ATOM 589 O O . HIS A 1 69 ? -25.574 -0.802 17.151 1.00 94.69 69 HIS A O 1
ATOM 595 N N . SER A 1 70 ? -24.706 -2.724 17.898 1.00 91.25 70 SER A N 1
ATOM 596 C CA . SER A 1 70 ? -24.459 -3.293 16.564 1.00 91.25 70 SER A CA 1
ATOM 597 C C . SER A 1 70 ? -25.727 -3.368 15.707 1.00 91.25 70 SER A C 1
ATOM 599 O O . SER A 1 70 ? -25.711 -3.013 14.525 1.00 91.25 70 SER A O 1
ATOM 601 N N . GLU A 1 71 ? -26.848 -3.782 16.299 1.00 91.62 71 GLU A N 1
ATOM 602 C CA . GLU A 1 71 ? -28.134 -3.912 15.612 1.00 91.62 71 GLU A CA 1
ATOM 603 C C . GLU A 1 71 ? -28.682 -2.556 15.153 1.00 91.62 71 GLU A C 1
ATOM 605 O O . GLU A 1 71 ? -29.154 -2.433 14.019 1.00 91.62 71 GLU A O 1
ATOM 610 N N . GLU A 1 72 ? -28.598 -1.531 15.999 1.00 91.81 72 GLU A N 1
ATOM 611 C CA . GLU A 1 72 ? -29.031 -0.168 15.703 1.00 91.81 72 GLU A CA 1
ATOM 612 C C . GLU A 1 72 ? -28.141 0.484 14.646 1.00 91.81 72 GLU A C 1
ATOM 614 O O . GLU A 1 72 ? -28.632 1.029 13.656 1.00 91.81 72 GLU A O 1
ATOM 619 N N . LEU A 1 73 ? -26.826 0.376 14.816 1.00 90.44 73 LEU A N 1
ATOM 620 C CA . LEU A 1 73 ? -25.841 0.943 13.904 1.00 90.44 73 LEU A CA 1
ATOM 621 C C . LEU A 1 73 ? -25.893 0.297 12.509 1.00 90.44 73 LEU A C 1
ATOM 623 O O . LEU A 1 73 ? -25.639 0.978 11.509 1.00 90.44 73 LEU A O 1
ATOM 627 N N . ARG A 1 74 ? -26.257 -0.992 12.416 1.00 90.00 74 ARG A N 1
ATOM 628 C CA . ARG A 1 74 ? -26.439 -1.704 11.139 1.00 90.00 74 ARG A CA 1
ATOM 629 C C . ARG A 1 74 ? -27.653 -1.205 10.353 1.00 90.00 74 ARG A C 1
ATOM 631 O O . ARG A 1 74 ? -27.636 -1.286 9.126 1.00 90.00 74 ARG A O 1
ATOM 638 N N . ARG A 1 75 ? -28.693 -0.680 11.013 1.00 91.44 75 ARG A N 1
ATOM 639 C CA . ARG A 1 75 ? -29.899 -0.162 10.329 1.00 91.44 75 ARG A CA 1
ATOM 640 C C . ARG A 1 75 ? -29.612 1.056 9.459 1.00 91.44 75 ARG A C 1
ATOM 642 O O . ARG A 1 75 ? -30.297 1.240 8.461 1.00 91.44 75 ARG A O 1
ATOM 649 N N . GLU A 1 76 ? -28.577 1.821 9.790 1.00 91.56 76 GLU A N 1
ATOM 650 C CA . GLU A 1 76 ? -28.132 2.979 9.006 1.00 91.56 76 GLU A CA 1
ATOM 651 C C . GLU A 1 76 ? -27.445 2.569 7.694 1.00 91.56 76 GLU A C 1
ATOM 653 O O . GLU A 1 76 ? -27.465 3.307 6.711 1.00 91.56 76 GLU A O 1
ATOM 658 N N . TYR A 1 77 ? -26.861 1.366 7.660 1.00 92.00 77 TYR A N 1
ATOM 659 C CA . TYR A 1 77 ? -26.150 0.823 6.501 1.00 92.00 77 TYR A CA 1
ATOM 660 C C . TYR A 1 77 ? -26.547 -0.642 6.252 1.00 92.00 77 TYR A C 1
ATOM 662 O O . TYR A 1 77 ? -25.701 -1.539 6.313 1.00 92.00 77 TYR A O 1
ATOM 670 N N . PRO A 1 78 ? -27.825 -0.925 5.930 1.00 91.81 78 PRO A N 1
ATOM 671 C CA . PRO A 1 78 ? -28.355 -2.292 5.887 1.00 91.81 78 PRO A CA 1
ATOM 672 C C . PRO A 1 78 ? -27.710 -3.156 4.791 1.00 91.81 78 PRO A C 1
ATOM 674 O O . PRO A 1 78 ? -27.709 -4.385 4.876 1.00 91.81 78 PRO A O 1
ATOM 677 N N . ASN A 1 79 ? -27.131 -2.516 3.774 1.00 94.31 79 ASN A N 1
ATOM 678 C CA . ASN A 1 79 ? -26.442 -3.186 2.675 1.00 94.31 79 ASN A CA 1
ATOM 679 C C . ASN A 1 79 ? -24.965 -3.490 2.986 1.00 94.31 79 ASN A C 1
ATOM 681 O O . ASN A 1 79 ? -24.363 -4.328 2.315 1.00 94.31 79 ASN A O 1
ATOM 685 N N . GLU A 1 80 ? -24.393 -2.893 4.035 1.00 92.69 80 GLU A N 1
ATOM 686 C CA . GLU A 1 80 ? -22.974 -3.012 4.384 1.00 92.69 80 GLU A CA 1
ATOM 687 C C . GLU A 1 80 ? -22.750 -4.037 5.504 1.00 92.69 80 GLU A C 1
ATOM 689 O O . GLU A 1 80 ? -22.304 -3.730 6.609 1.00 92.69 80 GLU A O 1
ATOM 694 N N . LYS A 1 81 ? -23.046 -5.308 5.207 1.00 91.44 81 LYS A N 1
ATOM 695 C CA . LYS A 1 81 ? -23.065 -6.416 6.190 1.00 91.44 81 LYS A CA 1
ATOM 696 C C . LYS A 1 81 ? -21.764 -6.614 6.980 1.00 91.44 81 LYS A C 1
ATOM 698 O O . LYS A 1 81 ? -21.788 -7.207 8.053 1.00 91.44 81 LYS A O 1
ATOM 703 N N . ASN A 1 82 ? -20.633 -6.172 6.436 1.00 94.31 82 ASN A N 1
ATOM 704 C CA . ASN A 1 82 ? -19.309 -6.330 7.037 1.00 94.31 82 ASN A CA 1
ATOM 705 C C . ASN A 1 82 ? -18.745 -5.024 7.622 1.00 94.31 82 ASN A C 1
ATOM 707 O O . ASN A 1 82 ? -17.606 -5.029 8.091 1.00 94.31 82 ASN A O 1
ATOM 711 N N . LEU A 1 83 ? -19.506 -3.923 7.600 1.00 94.19 83 LEU A N 1
ATOM 712 C CA . LEU A 1 83 ? -19.035 -2.607 8.037 1.00 94.19 83 LEU A CA 1
ATOM 713 C C . LEU A 1 83 ? -18.508 -2.640 9.471 1.00 94.19 83 LEU A C 1
ATOM 715 O O . LEU A 1 83 ? -17.364 -2.260 9.700 1.00 94.19 83 LEU A O 1
ATOM 719 N N . GLU A 1 84 ? -19.295 -3.171 10.409 1.00 94.06 84 GLU A N 1
ATOM 720 C CA . GLU A 1 84 ? -18.907 -3.280 11.819 1.00 94.06 84 GLU A CA 1
ATOM 721 C C . GLU A 1 84 ? -17.565 -4.004 11.979 1.00 94.06 84 GLU A C 1
ATOM 723 O O . GLU A 1 84 ? -16.643 -3.467 12.588 1.00 94.06 84 GLU A O 1
ATOM 728 N N . LYS A 1 85 ? -17.406 -5.175 11.345 1.00 95.62 85 LYS A N 1
ATOM 729 C CA . LYS A 1 85 ? -16.159 -5.956 11.392 1.00 95.62 85 LYS A CA 1
ATOM 730 C C . LYS A 1 85 ? -14.959 -5.137 10.918 1.00 95.62 85 LYS A C 1
ATOM 732 O O . LYS A 1 85 ? -13.897 -5.180 11.536 1.00 95.62 85 LYS A O 1
ATOM 737 N N . VAL A 1 86 ? -15.115 -4.403 9.814 1.00 95.75 86 VAL A N 1
ATOM 738 C CA . VAL A 1 86 ? -14.048 -3.569 9.239 1.00 95.75 86 VAL A CA 1
ATOM 739 C C . VAL A 1 86 ? -13.720 -2.383 10.148 1.00 95.75 86 VAL A C 1
ATOM 741 O O . VAL A 1 86 ? -12.539 -2.083 10.346 1.00 95.75 86 VAL A O 1
ATOM 744 N N . ILE A 1 87 ? -14.726 -1.732 10.736 1.00 95.81 87 ILE A N 1
ATOM 745 C CA . ILE A 1 87 ? -14.523 -0.626 11.681 1.00 95.81 87 ILE A CA 1
ATOM 746 C C . ILE A 1 87 ? -13.827 -1.111 12.950 1.00 95.81 87 ILE A C 1
ATOM 748 O O . ILE A 1 87 ? -12.802 -0.539 13.321 1.00 95.81 87 ILE A O 1
ATOM 752 N N . VAL A 1 88 ? -14.307 -2.195 13.562 1.00 96.50 88 VAL A N 1
ATOM 753 C CA . VAL A 1 88 ? -13.688 -2.790 14.755 1.00 96.50 88 VAL A CA 1
ATOM 754 C C . VAL A 1 88 ? -12.231 -3.141 14.470 1.00 96.50 88 VAL A C 1
ATOM 756 O O . VAL A 1 88 ? -11.342 -2.674 15.182 1.00 96.50 88 VAL A O 1
ATOM 759 N N . LYS A 1 89 ? -11.94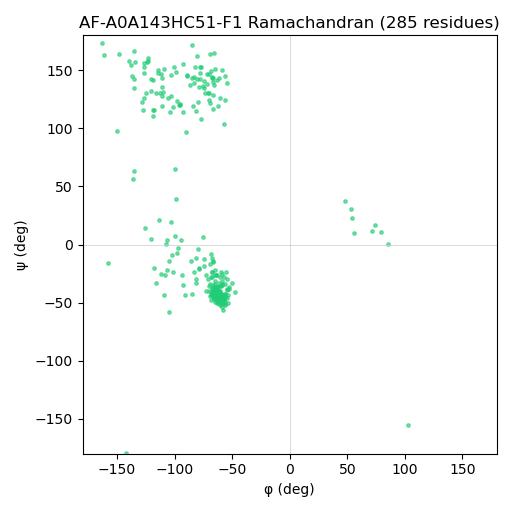8 -3.832 13.357 1.00 97.12 89 LYS A N 1
ATOM 760 C CA . LYS A 1 89 ? -10.567 -4.154 12.973 1.00 97.12 89 LYS A CA 1
ATOM 761 C C . LYS A 1 89 ? -9.701 -2.91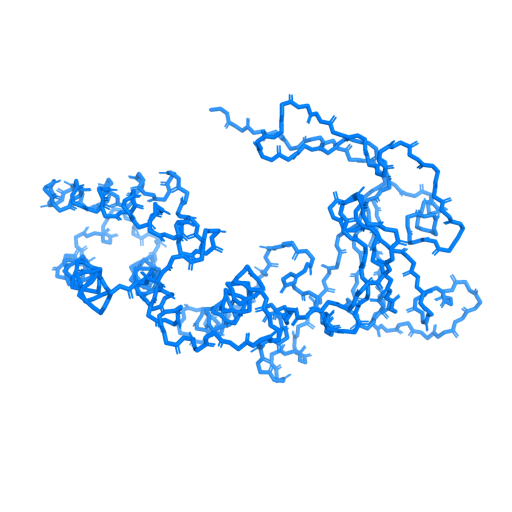0 12.756 1.00 97.12 89 LYS A C 1
ATOM 763 O O . LYS A 1 89 ? -8.510 -2.909 13.072 1.00 97.12 89 LYS A O 1
ATOM 768 N N . THR A 1 90 ? -10.279 -1.839 12.216 1.00 95.31 90 THR A N 1
ATOM 769 C CA . THR A 1 90 ? -9.575 -0.566 12.021 1.00 95.31 90 THR A CA 1
ATOM 770 C C . THR A 1 90 ? -9.196 0.067 13.359 1.00 95.31 90 THR A C 1
ATOM 772 O O . THR A 1 90 ? -8.045 0.473 13.521 1.00 95.31 90 THR A O 1
ATOM 775 N N . LEU A 1 91 ? -10.117 0.097 14.326 1.00 95.81 91 LEU A N 1
ATOM 776 C CA . LEU A 1 91 ? -9.866 0.610 15.677 1.00 95.81 91 LEU A CA 1
ATOM 777 C C . LEU A 1 91 ? -8.851 -0.254 16.437 1.00 95.81 91 LEU A C 1
ATOM 779 O O . LEU A 1 91 ? -7.954 0.281 17.085 1.00 95.81 91 LEU A O 1
ATOM 783 N N . GLU A 1 92 ? -8.911 -1.579 16.292 1.00 96.25 92 GLU A N 1
ATOM 784 C CA . GLU A 1 92 ? -7.898 -2.479 16.854 1.00 96.25 92 GLU A CA 1
ATOM 785 C C . GLU A 1 92 ? -6.501 -2.169 16.314 1.00 96.25 92 GLU A C 1
ATOM 787 O O . GLU A 1 92 ? -5.532 -2.017 17.063 1.00 96.25 92 GLU A O 1
ATOM 792 N N . ASN A 1 93 ? -6.398 -2.013 14.994 1.00 95.44 93 ASN A N 1
ATOM 793 C CA . ASN A 1 93 ? -5.133 -1.718 14.339 1.00 95.44 93 ASN A CA 1
ATOM 794 C C . ASN A 1 93 ? -4.512 -0.399 14.822 1.00 95.44 93 ASN A C 1
ATOM 796 O O . ASN A 1 93 ? -3.283 -0.292 14.821 1.00 95.44 93 ASN A O 1
ATOM 800 N N . ARG A 1 94 ? -5.314 0.581 15.272 1.00 92.38 94 ARG A N 1
ATOM 801 C CA . ARG A 1 94 ? -4.810 1.862 15.802 1.00 92.38 94 ARG A CA 1
ATOM 802 C C . ARG A 1 94 ? -3.911 1.671 17.014 1.00 92.38 94 ARG A C 1
ATOM 804 O O . ARG A 1 94 ? -2.803 2.210 17.035 1.00 92.38 94 ARG A O 1
ATOM 811 N N . PHE A 1 95 ? -4.362 0.916 18.015 1.00 92.19 95 PHE A N 1
ATOM 812 C CA . PHE A 1 95 ? -3.558 0.697 19.219 1.00 92.19 95 PHE A CA 1
ATOM 813 C C . PHE A 1 95 ? -2.505 -0.395 19.010 1.00 92.19 95 PHE A C 1
ATOM 815 O O . PHE A 1 95 ? -1.407 -0.274 19.548 1.00 92.19 95 PHE A O 1
ATOM 822 N N . VAL A 1 96 ? -2.788 -1.424 18.197 1.00 93.19 96 VAL A N 1
ATOM 823 C CA . VAL A 1 96 ? -1.801 -2.468 17.866 1.00 93.19 96 VAL A CA 1
ATOM 824 C C . VAL A 1 96 ? -0.583 -1.857 17.177 1.00 93.19 96 VAL A C 1
ATOM 826 O O . VAL A 1 96 ? 0.542 -2.234 17.489 1.00 93.19 96 VAL A O 1
ATOM 829 N N . MET A 1 97 ? -0.781 -0.886 16.283 1.00 90.56 97 MET A N 1
ATOM 830 C CA . MET A 1 97 ? 0.319 -0.178 15.627 1.00 90.56 97 MET A CA 1
ATOM 831 C C . MET A 1 97 ? 1.218 0.540 16.648 1.00 90.56 97 MET A C 1
ATOM 833 O O . MET A 1 97 ? 2.429 0.326 16.634 1.00 90.56 97 MET A O 1
ATOM 837 N N . LEU A 1 98 ? 0.642 1.312 17.580 1.00 88.94 98 LEU A N 1
ATOM 838 C CA . LEU A 1 98 ? 1.404 1.975 18.651 1.00 88.94 98 LEU A CA 1
ATOM 839 C C . LEU A 1 98 ? 2.122 0.972 19.562 1.00 88.94 98 LEU A C 1
ATOM 841 O O . LEU A 1 98 ? 3.270 1.185 19.946 1.00 88.94 98 LEU A O 1
ATOM 845 N N . GLU A 1 99 ? 1.461 -0.138 19.892 1.00 89.31 99 GLU A N 1
ATOM 846 C CA . GLU A 1 99 ? 2.049 -1.184 20.722 1.00 89.31 99 GLU A CA 1
ATOM 847 C C . GLU A 1 99 ? 3.238 -1.859 20.023 1.00 89.31 99 GLU A C 1
ATOM 849 O O . GLU A 1 99 ? 4.276 -2.074 20.652 1.00 89.31 99 GLU A O 1
ATOM 854 N N . LYS A 1 100 ? 3.118 -2.161 18.720 1.00 89.19 100 LYS A N 1
ATOM 855 C CA . LYS A 1 100 ? 4.230 -2.693 17.923 1.00 89.19 100 LYS A CA 1
ATOM 856 C C . LYS A 1 100 ? 5.392 -1.702 17.935 1.00 89.19 100 LYS A C 1
ATOM 858 O O . LYS A 1 100 ? 6.497 -2.124 18.251 1.00 89.19 100 LYS A O 1
ATOM 863 N N . TYR A 1 101 ? 5.144 -0.412 17.702 1.00 81.94 101 TYR A N 1
ATOM 864 C CA . TYR A 1 101 ? 6.187 0.620 17.739 1.00 81.94 101 TYR A CA 1
ATOM 865 C C . TYR A 1 101 ? 6.903 0.719 19.082 1.00 81.94 101 TYR A C 1
ATOM 867 O O . TYR A 1 101 ? 8.127 0.760 19.113 1.00 81.94 101 TYR A O 1
ATOM 875 N N . TYR A 1 102 ? 6.165 0.680 20.188 1.00 82.12 102 TYR A N 1
ATOM 876 C CA . TYR A 1 102 ? 6.762 0.677 21.521 1.00 82.12 102 TYR A CA 1
ATOM 877 C C . TYR A 1 102 ? 7.626 -0.555 21.802 1.00 82.12 102 TYR A C 1
ATOM 879 O O . TYR A 1 102 ? 8.642 -0.462 22.486 1.00 82.12 102 TYR A O 1
ATOM 887 N N . LYS A 1 103 ? 7.212 -1.723 21.299 1.00 81.69 103 LYS A N 1
ATOM 888 C CA . LYS A 1 103 ? 7.924 -2.990 21.510 1.00 81.69 103 LYS A CA 1
ATOM 889 C C . LYS A 1 103 ? 9.147 -3.149 20.608 1.00 8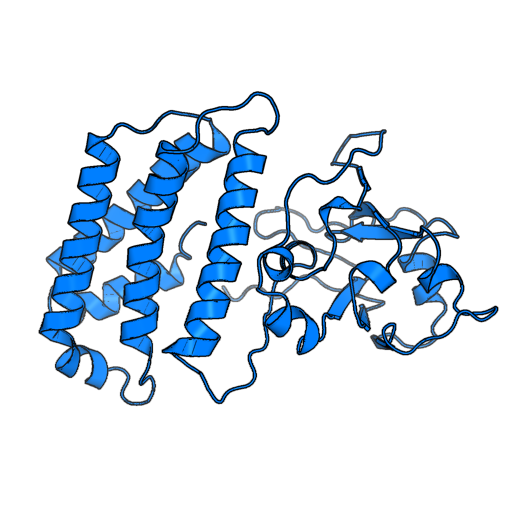1.69 103 LYS A C 1
ATOM 891 O O . LYS A 1 103 ? 9.998 -3.981 20.930 1.00 81.69 103 LYS A O 1
ATOM 896 N N . VAL A 1 104 ? 9.251 -2.415 19.495 1.00 76.88 104 VAL A N 1
ATOM 897 C CA . VAL A 1 104 ? 10.457 -2.485 18.665 1.00 76.88 104 VAL A CA 1
ATOM 898 C C . VAL A 1 104 ? 11.627 -1.906 19.443 1.00 76.88 104 VAL A C 1
ATOM 900 O O . VAL A 1 104 ? 11.663 -0.726 19.781 1.00 76.88 104 VAL A O 1
ATOM 903 N N . LYS A 1 105 ? 12.617 -2.757 19.715 1.00 61.53 105 LYS A N 1
ATOM 904 C CA . LYS A 1 105 ? 13.916 -2.301 20.199 1.00 61.53 105 LYS A CA 1
ATOM 905 C C . LYS A 1 105 ? 14.571 -1.507 19.074 1.00 61.53 105 LYS A C 1
ATOM 907 O O . LYS A 1 105 ? 14.667 -2.023 17.966 1.00 61.53 105 LYS A O 1
ATOM 912 N N . LYS A 1 106 ? 15.032 -0.286 19.359 1.00 58.62 106 LYS A N 1
ATOM 913 C CA . LYS A 1 106 ? 15.892 0.468 18.438 1.00 58.62 106 LYS A CA 1
ATOM 914 C C . LYS A 1 106 ? 17.132 -0.393 18.158 1.00 58.62 106 LYS A C 1
ATOM 916 O O . LYS A 1 106 ? 17.970 -0.559 19.039 1.00 58.62 106 LYS A O 1
ATOM 921 N N . THR A 1 107 ? 17.195 -1.011 16.985 1.00 56.16 107 THR A N 1
ATOM 922 C CA . THR A 1 107 ? 18.389 -1.687 16.465 1.00 56.16 107 THR A CA 1
ATOM 923 C C . THR A 1 107 ? 19.087 -0.743 15.495 1.00 56.16 107 THR A C 1
ATOM 925 O O . THR A 1 107 ? 18.418 0.033 14.819 1.00 56.16 107 THR A O 1
ATOM 928 N N . GLU A 1 108 ? 20.412 -0.810 15.395 1.00 58.38 108 GLU A N 1
ATOM 929 C CA . GLU A 1 108 ? 21.211 0.108 14.561 1.00 58.38 108 GLU A CA 1
ATOM 930 C C . GLU A 1 108 ? 21.000 -0.070 13.040 1.00 58.38 108 GLU A C 1
ATOM 932 O O . GLU A 1 108 ? 21.486 0.730 12.247 1.00 58.38 108 GLU A O 1
ATOM 937 N N . GLU A 1 109 ? 20.269 -1.101 12.605 1.00 70.62 109 GLU A N 1
ATOM 938 C CA . GLU A 1 109 ? 20.195 -1.503 11.192 1.00 70.62 109 GLU A CA 1
ATOM 939 C C . GLU A 1 109 ? 19.181 -0.708 10.340 1.00 70.62 109 GLU A C 1
ATOM 941 O O . GLU A 1 109 ? 19.331 -0.612 9.112 1.00 70.62 109 GLU A O 1
ATOM 946 N N . THR A 1 110 ? 18.159 -0.121 10.971 1.00 75.75 110 THR A N 1
ATOM 947 C CA . THR A 1 110 ? 17.066 0.596 10.292 1.00 75.75 110 THR A CA 1
ATOM 948 C C . THR A 1 110 ? 16.743 1.923 10.965 1.00 75.75 110 THR A C 1
ATOM 950 O O . THR A 1 110 ? 16.709 2.010 12.193 1.00 75.75 110 THR A O 1
ATOM 953 N N . THR A 1 111 ? 16.429 2.950 10.175 1.00 83.12 111 THR A N 1
ATOM 954 C CA . THR A 1 111 ? 15.926 4.226 10.708 1.00 83.12 111 THR A CA 1
ATOM 955 C C . THR A 1 111 ? 14.552 4.046 11.372 1.00 83.12 111 THR A C 1
ATOM 957 O O . THR A 1 111 ? 13.862 3.036 11.174 1.00 83.12 111 THR A O 1
ATOM 960 N N . THR A 1 112 ? 14.117 5.036 12.159 1.00 80.44 112 THR A N 1
ATOM 961 C CA . THR A 1 112 ? 12.756 5.062 12.728 1.00 80.44 112 THR A CA 1
ATOM 962 C C . THR A 1 112 ? 11.693 4.970 11.630 1.00 80.44 112 THR A C 1
ATOM 964 O O . THR A 1 112 ? 10.746 4.194 11.750 1.00 80.44 112 THR A O 1
ATOM 967 N N . GLU A 1 113 ? 11.880 5.692 10.525 1.00 82.00 113 GLU A N 1
ATOM 968 C CA . GLU A 1 113 ? 10.957 5.689 9.388 1.00 82.00 113 GLU A CA 1
ATOM 969 C C . GLU A 1 113 ? 10.914 4.324 8.677 1.00 82.00 113 GLU A C 1
ATOM 971 O O . GLU A 1 113 ? 9.833 3.805 8.373 1.00 82.00 113 GLU A O 1
ATOM 976 N N . GLU A 1 114 ? 12.080 3.707 8.451 1.00 86.75 114 GLU A N 1
ATOM 977 C CA . GLU A 1 114 ? 12.186 2.364 7.868 1.00 86.75 114 GLU A CA 1
ATOM 978 C C . GLU A 1 114 ? 11.466 1.338 8.754 1.00 86.75 114 GLU A C 1
ATOM 980 O O . GLU A 1 114 ? 10.651 0.552 8.266 1.00 86.75 114 GLU A O 1
ATOM 985 N N . THR A 1 115 ? 11.684 1.409 10.068 1.00 85.31 115 THR A N 1
ATOM 986 C CA . THR A 1 115 ? 10.997 0.576 11.068 1.00 85.31 115 THR A CA 1
ATOM 987 C C . THR A 1 115 ? 9.480 0.778 11.016 1.00 85.31 115 THR A C 1
ATOM 989 O O . THR A 1 115 ? 8.708 -0.189 10.981 1.00 85.31 115 THR A O 1
ATOM 992 N N . GLY A 1 116 ? 9.050 2.041 10.957 1.00 86.31 116 GLY A N 1
ATOM 993 C CA . GLY A 1 116 ? 7.658 2.449 10.799 1.00 86.31 116 GLY A CA 1
ATOM 994 C C . GLY A 1 116 ? 7.002 1.805 9.579 1.00 86.31 116 GLY A C 1
ATOM 995 O O . GLY A 1 116 ? 5.900 1.248 9.668 1.00 86.31 116 GLY A O 1
ATOM 996 N N . SER A 1 117 ? 7.718 1.837 8.455 1.00 89.31 117 SER A N 1
ATOM 997 C CA . SER A 1 117 ? 7.297 1.274 7.176 1.00 89.31 117 SER A CA 1
ATOM 998 C C . SER A 1 117 ? 7.263 -0.256 7.169 1.00 89.31 117 SER A C 1
ATOM 1000 O O . SER A 1 117 ? 6.299 -0.818 6.655 1.00 89.31 117 SER A O 1
ATOM 1002 N N . ILE A 1 118 ? 8.236 -0.935 7.788 1.00 91.44 118 ILE A N 1
ATOM 1003 C CA . ILE A 1 118 ? 8.249 -2.405 7.924 1.00 91.44 118 ILE A CA 1
ATOM 1004 C C . ILE A 1 118 ? 7.021 -2.884 8.702 1.00 91.44 118 ILE A C 1
ATOM 1006 O O . ILE A 1 118 ? 6.306 -3.785 8.258 1.00 91.44 118 ILE A O 1
ATOM 1010 N N . ILE A 1 119 ? 6.733 -2.261 9.850 1.00 91.25 119 ILE A N 1
ATOM 1011 C CA . ILE A 1 119 ? 5.547 -2.604 10.647 1.00 91.25 119 ILE A CA 1
ATOM 1012 C C . ILE A 1 119 ? 4.271 -2.346 9.856 1.00 91.25 119 ILE A C 1
ATOM 1014 O O . ILE A 1 119 ? 3.368 -3.185 9.868 1.00 91.25 119 ILE A O 1
ATOM 1018 N N . ARG A 1 120 ? 4.188 -1.197 9.175 1.00 92.50 120 ARG A N 1
ATOM 1019 C CA . ARG A 1 120 ? 3.020 -0.829 8.375 1.00 92.50 120 ARG A CA 1
ATOM 1020 C C 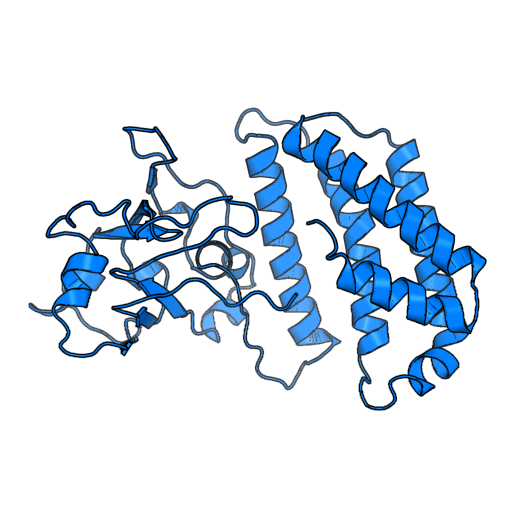. ARG A 1 120 ? 2.754 -1.874 7.295 1.00 92.50 120 ARG A C 1
ATOM 1022 O O . ARG A 1 120 ? 1.641 -2.384 7.238 1.00 92.50 120 ARG A O 1
ATOM 1029 N N . ASP A 1 121 ? 3.741 -2.204 6.468 1.00 95.81 121 ASP A N 1
ATOM 1030 C CA . ASP A 1 121 ? 3.564 -3.141 5.354 1.00 95.81 121 ASP A CA 1
ATOM 1031 C C . ASP A 1 121 ? 3.248 -4.560 5.842 1.00 95.81 121 ASP A C 1
ATOM 1033 O O . ASP A 1 121 ? 2.342 -5.204 5.305 1.00 95.81 121 ASP A O 1
ATOM 1037 N N . LYS A 1 122 ? 3.854 -4.993 6.954 1.00 95.44 122 LYS A N 1
ATOM 1038 C CA . LYS A 1 122 ? 3.469 -6.240 7.624 1.00 95.44 122 LYS A CA 1
ATOM 1039 C C . LYS A 1 122 ? 2.006 -6.231 8.077 1.00 95.44 122 LYS A C 1
ATOM 1041 O O . LYS A 1 122 ? 1.269 -7.171 7.789 1.00 95.44 122 LYS A O 1
ATOM 1046 N N . MET A 1 123 ? 1.561 -5.167 8.749 1.00 96.19 123 MET A N 1
ATOM 1047 C CA . MET A 1 123 ? 0.167 -5.042 9.193 1.00 96.19 123 MET A CA 1
ATOM 1048 C C . MET A 1 123 ? -0.815 -4.953 8.020 1.00 96.19 123 MET A C 1
ATOM 1050 O O . MET A 1 123 ? -1.919 -5.484 8.111 1.00 96.19 123 MET A O 1
ATOM 1054 N N . MET A 1 124 ? -0.436 -4.328 6.902 1.00 97.19 124 MET A N 1
ATOM 1055 C CA . MET A 1 124 ? -1.261 -4.346 5.690 1.00 97.19 124 MET A CA 1
ATOM 1056 C C . MET A 1 124 ? -1.427 -5.774 5.147 1.00 97.19 124 MET A C 1
ATOM 1058 O O . MET A 1 124 ? -2.525 -6.128 4.719 1.00 97.19 124 MET A O 1
ATOM 1062 N N . GLY A 1 125 ? -0.388 -6.612 5.233 1.00 97.31 125 GLY A N 1
ATOM 1063 C CA . GLY A 1 125 ? -0.446 -8.019 4.823 1.00 97.31 125 GLY A CA 1
ATOM 1064 C C . GLY A 1 125 ? -1.328 -8.850 5.756 1.00 97.31 125 GLY A C 1
ATOM 1065 O O . GLY A 1 125 ? -2.191 -9.596 5.294 1.00 97.31 125 GLY A O 1
ATOM 1066 N N . GLU A 1 126 ? -1.181 -8.647 7.071 1.00 97.56 126 GLU A N 1
ATOM 1067 C CA . GLU A 1 126 ? -2.051 -9.230 8.107 1.00 97.56 126 GLU A CA 1
ATOM 1068 C C . GLU A 1 126 ? -3.530 -8.856 7.863 1.00 97.56 126 GLU A C 1
ATOM 1070 O O . GLU A 1 126 ? -4.415 -9.711 7.935 1.00 97.56 126 GLU A O 1
ATOM 1075 N N . ASN A 1 127 ? -3.802 -7.597 7.504 1.00 97.62 127 ASN A N 1
ATOM 1076 C CA . ASN A 1 127 ? -5.150 -7.119 7.192 1.00 97.62 127 ASN A CA 1
ATOM 1077 C C . ASN A 1 127 ? -5.716 -7.725 5.908 1.00 97.62 127 ASN A C 1
ATOM 1079 O O . ASN A 1 127 ? -6.883 -8.110 5.892 1.00 97.62 127 ASN A O 1
ATOM 1083 N N . LEU A 1 128 ? -4.918 -7.838 4.843 1.00 97.69 128 LEU A N 1
ATOM 1084 C CA . LEU A 1 128 ? -5.358 -8.486 3.607 1.00 97.69 128 LEU A CA 1
ATOM 1085 C C . LEU A 1 128 ? -5.687 -9.964 3.845 1.00 97.69 128 LEU A C 1
ATOM 1087 O O . LEU A 1 128 ? -6.719 -10.453 3.380 1.00 97.69 128 LEU A O 1
ATOM 1091 N N . LEU A 1 129 ? -4.852 -10.664 4.619 1.00 97.56 129 LEU A N 1
ATOM 1092 C CA . LEU A 1 129 ? -5.108 -12.049 5.000 1.00 97.56 129 LEU A CA 1
ATOM 1093 C C . LEU A 1 129 ? -6.413 -12.167 5.798 1.00 97.56 129 LEU A C 1
ATOM 1095 O O . LEU A 1 129 ? -7.256 -13.002 5.469 1.00 97.56 129 LEU A O 1
ATOM 1099 N N . TRP A 1 130 ? -6.626 -11.297 6.787 1.00 98.12 130 TRP A N 1
ATOM 1100 C CA . TRP A 1 130 ? -7.871 -11.250 7.557 1.00 98.12 130 TRP A CA 1
ATOM 1101 C C . TRP A 1 130 ? -9.094 -10.964 6.672 1.00 98.12 130 TRP A C 1
ATOM 1103 O O . TRP A 1 130 ? -10.078 -11.700 6.744 1.00 98.12 130 TRP A O 1
ATOM 1113 N N . LEU A 1 131 ? -9.021 -9.976 5.773 1.00 97.88 131 LEU A N 1
ATOM 1114 C CA . LEU A 1 131 ? -10.095 -9.676 4.819 1.00 97.88 131 LEU A CA 1
ATOM 1115 C C . LEU A 1 131 ? -10.434 -10.902 3.968 1.00 97.88 131 LEU A C 1
ATOM 1117 O O . LEU A 1 131 ? -11.601 -11.260 3.840 1.00 97.88 131 LEU A O 1
ATOM 1121 N N . SER A 1 132 ? -9.416 -11.576 3.436 1.00 96.88 132 SER A N 1
ATOM 1122 C CA . SER A 1 132 ? -9.582 -12.731 2.549 1.00 96.88 132 SER A CA 1
ATOM 1123 C C . SER A 1 132 ? -10.009 -14.026 3.236 1.00 96.88 132 SER A C 1
ATOM 1125 O O . SER A 1 132 ? -10.337 -14.976 2.543 1.00 96.88 132 SER A O 1
ATOM 1127 N N . THR A 1 133 ? -9.961 -14.105 4.567 1.00 96.69 133 THR A N 1
ATOM 1128 C CA . THR A 1 133 ? -10.292 -15.340 5.301 1.00 96.69 133 THR A CA 1
ATOM 1129 C C . THR A 1 133 ? -11.513 -15.184 6.195 1.00 96.69 133 THR A C 1
ATOM 1131 O O . THR A 1 133 ? -12.263 -16.138 6.357 1.00 96.69 133 THR A O 1
ATOM 1134 N N . GLN A 1 134 ? -11.735 -13.994 6.759 1.00 97.19 134 GLN A N 1
ATOM 1135 C CA . GLN A 1 134 ? -12.766 -13.753 7.776 1.00 97.19 134 GLN A CA 1
ATOM 1136 C C . GLN A 1 134 ? -13.914 -12.866 7.284 1.00 97.19 134 GLN A C 1
ATOM 1138 O O . GLN A 1 134 ? -15.020 -12.926 7.824 1.00 97.19 134 GLN A O 1
ATOM 1143 N N . VAL A 1 135 ? -13.661 -12.012 6.287 1.00 97.31 135 VAL A N 1
ATOM 1144 C CA . VAL A 1 135 ? -14.635 -11.003 5.836 1.00 97.31 135 VAL A CA 1
ATOM 1145 C C . VAL A 1 135 ? -15.203 -11.346 4.462 1.00 97.31 135 VAL A C 1
ATOM 1147 O O . VAL A 1 135 ? -16.413 -11.264 4.252 1.00 97.31 135 VAL A O 1
ATOM 1150 N N . TYR A 1 136 ? -14.335 -11.766 3.543 1.00 96.69 136 TYR A N 1
ATOM 1151 C CA . TYR A 1 136 ? -14.658 -12.053 2.149 1.00 96.69 136 TYR A CA 1
ATOM 1152 C C . TYR A 1 136 ? -13.996 -13.359 1.655 1.00 96.69 136 TYR A C 1
ATOM 1154 O O . TYR A 1 136 ? -13.267 -13.318 0.662 1.00 96.69 136 TYR A O 1
ATOM 1162 N N . PRO A 1 137 ? -14.230 -14.515 2.314 1.00 95.94 137 PRO A N 1
ATOM 1163 C CA . PRO A 1 137 ? -13.543 -15.776 2.000 1.00 95.94 137 PRO A CA 1
ATOM 1164 C C . PRO A 1 137 ? -13.731 -16.259 0.555 1.00 95.94 137 PRO A C 1
ATOM 1166 O O . PRO A 1 137 ? -12.798 -16.778 -0.051 1.00 95.94 137 PRO A O 1
ATOM 1169 N N . ASP A 1 138 ? -14.905 -16.013 -0.030 1.00 94.69 138 ASP A N 1
ATOM 1170 C CA . ASP A 1 138 ? -15.269 -16.513 -1.365 1.00 94.69 138 ASP A CA 1
ATOM 1171 C C . ASP A 1 138 ? -15.190 -15.436 -2.457 1.00 94.69 138 ASP A C 1
ATOM 1173 O O . ASP A 1 138 ? -15.841 -15.530 -3.503 1.00 94.69 138 ASP A O 1
ATOM 1177 N N . LYS A 1 139 ? -14.453 -14.348 -2.205 1.00 96.31 139 LYS A N 1
ATOM 1178 C CA . LYS A 1 139 ? -14.336 -13.225 -3.142 1.00 96.31 139 LYS A CA 1
ATOM 1179 C C . LYS A 1 139 ? -12.919 -13.096 -3.676 1.00 96.31 139 LYS A C 1
ATOM 1181 O O . LYS A 1 139 ? -11.933 -13.318 -2.981 1.00 96.31 139 LYS A O 1
ATOM 1186 N N . LYS A 1 140 ? -12.828 -12.644 -4.926 1.00 97.31 140 LYS A N 1
ATOM 1187 C CA . LYS A 1 140 ? -11.583 -12.093 -5.462 1.00 97.31 140 LYS A CA 1
ATOM 1188 C C . LYS A 1 140 ? -11.381 -10.706 -4.861 1.00 97.31 140 LYS A C 1
ATOM 1190 O O . LYS A 1 140 ? -12.320 -9.914 -4.826 1.00 97.31 140 LYS A O 1
ATOM 1195 N N . ILE A 1 141 ? -10.165 -10.423 -4.407 1.00 97.56 141 ILE A N 1
ATOM 1196 C CA . ILE A 1 141 ? -9.797 -9.130 -3.829 1.00 97.56 141 ILE A CA 1
ATOM 1197 C C . ILE A 1 141 ? -8.834 -8.436 -4.784 1.00 97.56 141 ILE A C 1
ATOM 1199 O O . ILE A 1 141 ? -7.825 -9.016 -5.180 1.00 97.56 141 ILE A O 1
ATOM 1203 N N . ILE A 1 142 ? -9.147 -7.190 -5.133 1.00 98.12 142 ILE A N 1
ATOM 1204 C CA . ILE A 1 142 ? -8.227 -6.295 -5.831 1.00 98.12 142 ILE A CA 1
ATOM 1205 C C . ILE A 1 142 ? -7.560 -5.427 -4.771 1.00 98.12 142 ILE A C 1
ATOM 1207 O O . ILE A 1 142 ? -8.234 -4.701 -4.041 1.00 98.12 142 ILE A O 1
ATOM 1211 N N . VAL A 1 143 ? -6.235 -5.508 -4.686 1.00 97.62 143 VAL A N 1
ATOM 1212 C CA . VAL A 1 143 ? -5.446 -4.621 -3.833 1.00 97.62 143 VAL A CA 1
ATOM 1213 C C . VAL A 1 143 ? -5.010 -3.430 -4.668 1.00 97.62 143 VAL A C 1
ATOM 1215 O O . VAL A 1 143 ? -4.221 -3.575 -5.597 1.00 97.62 143 VAL A O 1
ATOM 1218 N N . TRP A 1 144 ? -5.515 -2.252 -4.320 1.00 97.38 144 TRP A N 1
ATOM 1219 C CA . TRP A 1 144 ? -5.131 -1.002 -4.959 1.00 97.38 144 TRP A CA 1
ATOM 1220 C C . TRP A 1 144 ? -4.184 -0.221 -4.050 1.00 97.38 144 TRP A C 1
ATOM 1222 O O . TRP A 1 144 ? -4.572 0.222 -2.969 1.00 97.38 144 TRP A O 1
ATOM 1232 N N . GLY A 1 145 ? -2.938 -0.051 -4.478 1.00 94.81 145 GLY A N 1
ATOM 1233 C CA . GLY A 1 145 ? -1.911 0.639 -3.708 1.00 94.81 145 GLY A CA 1
ATOM 1234 C C . GLY A 1 145 ? -0.732 1.041 -4.581 1.00 94.81 145 GLY A C 1
ATOM 1235 O O . GLY A 1 145 ? -0.662 0.680 -5.753 1.00 94.81 145 GLY A O 1
ATOM 1236 N N . HIS A 1 146 ? 0.195 1.802 -4.007 1.00 95.06 146 HIS A N 1
ATOM 1237 C CA . HIS A 1 146 ? 1.425 2.162 -4.702 1.00 95.06 146 HIS A CA 1
ATOM 1238 C C . HIS A 1 146 ? 2.287 0.914 -4.981 1.00 95.06 146 HIS A C 1
ATOM 1240 O O . HIS A 1 146 ? 2.267 -0.052 -4.213 1.00 95.06 146 HIS A O 1
ATOM 1246 N N . ASN A 1 147 ? 3.077 0.954 -6.059 1.00 96.75 147 ASN A N 1
ATOM 1247 C CA . ASN A 1 147 ? 3.935 -0.142 -6.525 1.00 96.75 147 ASN A CA 1
ATOM 1248 C C . ASN A 1 147 ? 4.787 -0.775 -5.406 1.00 96.75 147 ASN A C 1
ATOM 1250 O O . ASN A 1 147 ? 4.892 -1.996 -5.316 1.00 96.75 147 ASN A O 1
ATOM 1254 N N . ASN A 1 148 ? 5.345 0.043 -4.508 1.00 95.12 148 ASN A N 1
ATOM 1255 C CA . ASN A 1 148 ? 6.188 -0.409 -3.390 1.00 95.12 148 ASN A CA 1
ATOM 1256 C C . ASN A 1 148 ? 5.456 -1.243 -2.313 1.00 95.12 148 ASN A C 1
ATOM 1258 O O . ASN A 1 148 ? 6.102 -1.896 -1.497 1.00 95.12 148 ASN A O 1
ATOM 1262 N N . HIS A 1 149 ? 4.123 -1.250 -2.301 1.00 97.06 149 HIS A N 1
ATOM 1263 C CA . HIS A 1 149 ? 3.342 -2.084 -1.385 1.00 97.06 149 HIS A CA 1
ATOM 1264 C C . HIS A 1 149 ? 2.949 -3.426 -2.007 1.00 97.06 149 HIS A C 1
ATOM 1266 O O . HIS A 1 149 ? 2.736 -4.394 -1.281 1.00 97.06 149 HIS A O 1
ATOM 1272 N N . VAL A 1 150 ? 2.852 -3.506 -3.336 1.00 97.31 150 VAL A N 1
ATOM 1273 C CA . VAL A 1 150 ? 2.302 -4.685 -4.029 1.00 97.31 150 VAL A CA 1
ATOM 1274 C C . VAL A 1 150 ? 3.352 -5.537 -4.732 1.00 97.31 150 VAL A C 1
ATOM 1276 O O . VAL A 1 150 ? 3.095 -6.709 -4.981 1.00 97.31 150 VAL A O 1
ATOM 1279 N N . ARG A 1 151 ? 4.523 -4.977 -5.051 1.00 96.62 151 ARG A N 1
ATOM 1280 C CA . ARG A 1 151 ? 5.574 -5.689 -5.787 1.00 96.62 151 ARG A CA 1
ATOM 1281 C C . ARG A 1 151 ? 6.217 -6.816 -4.981 1.00 96.62 151 ARG A C 1
ATOM 1283 O O . ARG A 1 151 ? 6.345 -6.712 -3.760 1.00 96.62 151 ARG A O 1
ATOM 1290 N N . ASP A 1 152 ? 6.660 -7.863 -5.669 1.00 97.25 152 ASP A N 1
ATOM 1291 C CA . ASP A 1 152 ? 7.451 -8.942 -5.065 1.00 97.25 152 ASP A CA 1
ATOM 1292 C C . ASP A 1 152 ? 8.928 -8.543 -4.932 1.00 97.25 152 ASP A C 1
ATOM 1294 O O . ASP A 1 152 ? 9.383 -7.604 -5.587 1.00 97.25 152 ASP A O 1
ATOM 1298 N N . ARG A 1 153 ? 9.676 -9.260 -4.086 1.00 95.88 153 ARG A N 1
ATOM 1299 C CA . ARG A 1 153 ? 11.141 -9.164 -3.936 1.00 95.88 153 ARG A CA 1
ATOM 1300 C C . ARG A 1 153 ? 11.671 -7.736 -3.814 1.00 95.88 153 ARG A C 1
ATOM 1302 O O . ARG A 1 153 ? 12.715 -7.405 -4.374 1.00 95.88 153 ARG A O 1
ATOM 1309 N N . GLN A 1 154 ? 10.958 -6.854 -3.120 1.00 94.19 154 GLN A N 1
ATOM 1310 C CA . GLN A 1 154 ? 11.295 -5.434 -3.068 1.00 94.19 154 GLN A CA 1
ATOM 1311 C C . GLN A 1 154 ? 12.706 -5.201 -2.511 1.00 94.19 154 GLN A C 1
ATOM 1313 O O . GLN A 1 154 ? 13.392 -4.284 -2.951 1.00 94.19 154 GLN A O 1
ATOM 1318 N N . VAL A 1 155 ? 13.171 -6.062 -1.606 1.00 92.31 155 VAL A N 1
ATOM 1319 C CA . VAL A 1 155 ? 14.521 -5.992 -1.022 1.00 92.31 155 VAL A CA 1
ATOM 1320 C C . VAL A 1 155 ? 15.665 -6.275 -2.014 1.00 92.31 155 VAL A C 1
ATOM 1322 O O . VAL A 1 155 ? 16.826 -6.015 -1.703 1.00 92.31 155 VAL A O 1
ATOM 1325 N N . GLU A 1 156 ? 15.370 -6.788 -3.216 1.00 95.56 156 GLU A N 1
ATOM 1326 C CA . GLU A 1 156 ? 16.354 -6.952 -4.303 1.00 95.56 156 GLU A CA 1
ATOM 1327 C C . GLU A 1 156 ? 16.592 -5.649 -5.089 1.00 95.56 156 GLU A C 1
ATOM 1329 O O . GLU A 1 156 ? 17.536 -5.561 -5.877 1.00 95.56 156 GLU A O 1
ATOM 1334 N N . ILE A 1 157 ? 15.752 -4.629 -4.882 1.00 95.56 157 ILE A N 1
ATOM 1335 C CA . ILE A 1 157 ? 15.808 -3.357 -5.605 1.00 95.56 157 ILE A CA 1
ATOM 1336 C C . ILE A 1 157 ? 16.883 -2.458 -5.001 1.00 95.56 157 ILE A C 1
ATOM 1338 O O . ILE A 1 157 ? 17.055 -2.378 -3.781 1.00 95.56 157 ILE A O 1
ATOM 1342 N N . VAL A 1 158 ? 17.573 -1.720 -5.869 1.00 95.75 158 VAL A N 1
ATOM 1343 C CA . VAL A 1 158 ? 18.395 -0.582 -5.451 1.00 95.75 158 VAL A CA 1
ATOM 1344 C C . VAL A 1 158 ? 17.768 0.718 -5.942 1.00 95.75 158 VAL A C 1
ATOM 1346 O O . VAL A 1 158 ? 17.333 0.795 -7.091 1.00 95.75 158 VAL A O 1
ATOM 1349 N N . ARG A 1 159 ? 17.714 1.742 -5.091 1.00 93.19 159 ARG A N 1
ATOM 1350 C CA . ARG A 1 159 ? 17.091 3.041 -5.393 1.00 93.19 159 ARG A CA 1
ATOM 1351 C C . ARG A 1 159 ? 18.080 4.189 -5.211 1.00 93.19 159 ARG A C 1
ATOM 1353 O O . ARG A 1 159 ? 19.068 4.031 -4.497 1.00 93.19 159 ARG A O 1
ATOM 1360 N N . LYS A 1 160 ? 17.782 5.338 -5.813 1.00 90.56 160 LYS A N 1
ATOM 1361 C CA . LYS A 1 160 ? 18.323 6.644 -5.410 1.00 90.56 160 LYS A CA 1
ATOM 1362 C C . LYS A 1 160 ? 17.213 7.479 -4.795 1.00 90.56 160 LYS A C 1
ATOM 1364 O O . LYS A 1 160 ? 16.152 7.627 -5.410 1.00 90.56 160 LYS A O 1
ATOM 1369 N N . ASP A 1 161 ? 17.477 8.061 -3.633 1.00 78.88 161 ASP A N 1
ATOM 1370 C CA . ASP A 1 161 ? 16.574 9.049 -3.052 1.00 78.88 161 ASP A CA 1
ATOM 1371 C C . ASP A 1 161 ? 16.813 10.462 -3.580 1.00 78.88 161 ASP A C 1
ATOM 1373 O O . ASP A 1 161 ? 17.728 10.741 -4.360 1.00 78.88 161 ASP A O 1
ATOM 1377 N N . LYS A 1 162 ? 15.904 11.370 -3.217 1.00 71.88 162 LYS A N 1
ATOM 1378 C CA . LYS A 1 162 ? 15.914 12.748 -3.706 1.00 71.88 162 LYS A CA 1
ATOM 1379 C C . LYS A 1 162 ? 17.202 13.421 -3.243 1.00 71.88 162 LYS A C 1
ATOM 1381 O O . LYS A 1 162 ? 17.415 13.594 -2.051 1.00 71.88 162 LYS A O 1
ATOM 1386 N N . GLY A 1 163 ? 18.016 13.857 -4.200 1.00 73.88 163 GLY A N 1
ATOM 1387 C CA . GLY A 1 163 ? 19.293 14.516 -3.917 1.00 73.88 163 GLY A CA 1
ATOM 1388 C C . GLY A 1 163 ? 20.463 13.554 -3.699 1.00 73.88 163 GLY A C 1
ATOM 1389 O O . GLY A 1 163 ? 21.581 14.019 -3.495 1.00 73.88 163 GLY A O 1
ATOM 1390 N N . GLU A 1 164 ? 20.244 12.241 -3.795 1.00 83.56 164 GLU A N 1
ATOM 1391 C CA . GLU A 1 164 ? 21.319 11.257 -3.725 1.00 83.56 164 GLU A CA 1
ATOM 1392 C C . GLU A 1 164 ? 21.919 10.950 -5.101 1.00 83.56 164 GLU A C 1
ATOM 1394 O O . GLU A 1 164 ? 21.226 10.868 -6.117 1.00 83.56 164 GLU A O 1
ATOM 1399 N N . ASN A 1 165 ? 23.231 10.706 -5.120 1.00 84.44 165 ASN A N 1
ATOM 1400 C CA . ASN A 1 165 ? 23.965 10.337 -6.335 1.00 84.44 165 ASN A CA 1
ATOM 1401 C C . ASN A 1 165 ? 24.287 8.835 -6.418 1.00 84.44 165 ASN A C 1
ATOM 1403 O O . ASN A 1 165 ? 24.727 8.353 -7.464 1.00 84.44 165 ASN A O 1
ATOM 1407 N N . THR A 1 166 ? 24.055 8.081 -5.344 1.00 90.31 166 THR A N 1
ATOM 1408 C CA . THR A 1 166 ? 24.434 6.668 -5.215 1.00 90.31 166 THR A CA 1
ATOM 1409 C C . THR A 1 166 ? 23.219 5.783 -5.012 1.00 90.31 166 THR A C 1
ATOM 1411 O O . THR A 1 166 ? 22.300 6.143 -4.289 1.00 90.31 166 THR A O 1
ATOM 1414 N N . PHE A 1 167 ? 23.237 4.601 -5.628 1.00 92.62 167 PH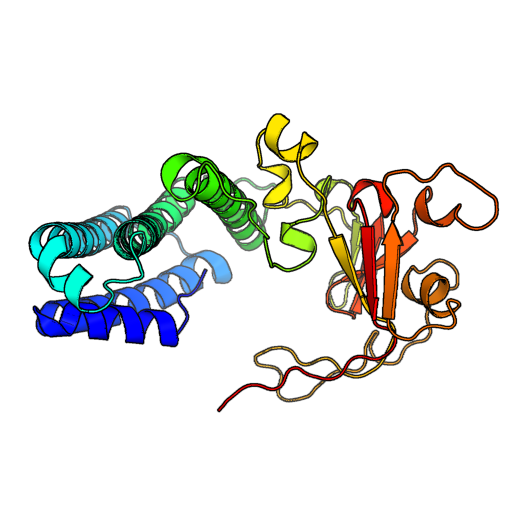E A N 1
ATOM 1415 C CA . PHE A 1 167 ? 22.218 3.590 -5.378 1.00 92.62 167 PHE A CA 1
ATOM 1416 C C . PHE A 1 167 ? 22.451 2.912 -4.030 1.00 92.62 167 PHE A C 1
ATOM 1418 O O . PHE A 1 167 ? 23.573 2.496 -3.735 1.00 92.62 167 PHE A O 1
ATOM 1425 N N . HIS A 1 168 ? 21.385 2.722 -3.265 1.00 91.44 168 HIS A N 1
ATOM 1426 C CA . HIS A 1 168 ? 21.391 1.941 -2.033 1.00 91.44 168 HIS A CA 1
ATOM 1427 C C . HIS A 1 168 ? 20.293 0.870 -2.073 1.00 91.44 168 HIS A C 1
ATOM 1429 O O . HIS A 1 168 ? 19.330 0.972 -2.835 1.00 91.44 168 HIS A O 1
ATOM 1435 N N . LYS A 1 169 ? 20.457 -0.201 -1.290 1.00 91.69 169 LYS A N 1
ATOM 1436 C CA . LYS A 1 169 ? 19.486 -1.304 -1.245 1.00 91.69 169 LYS A CA 1
ATOM 1437 C C . LYS A 1 169 ? 18.210 -0.881 -0.534 1.00 91.69 169 LYS A C 1
ATOM 1439 O O . LYS A 1 169 ? 18.265 -0.270 0.531 1.00 91.69 169 LYS A O 1
ATOM 1444 N N . TRP A 1 170 ? 17.077 -1.293 -1.084 1.00 90.44 170 TRP A N 1
ATOM 1445 C CA . TRP A 1 170 ? 15.799 -1.163 -0.410 1.00 90.44 170 TRP A CA 1
ATOM 1446 C C . TRP A 1 170 ? 15.712 -2.147 0.768 1.00 90.44 170 TRP A C 1
ATOM 1448 O O . TRP A 1 170 ? 15.975 -3.336 0.604 1.00 90.44 170 TRP A O 1
ATOM 1458 N N . LYS A 1 171 ? 15.331 -1.672 1.960 1.00 89.12 171 LYS A N 1
ATOM 1459 C CA . LYS A 1 171 ? 15.303 -2.501 3.185 1.00 89.12 171 LYS A CA 1
ATOM 1460 C C . LYS A 1 171 ? 13.909 -2.934 3.640 1.00 89.12 171 LYS A C 1
ATOM 1462 O O . LYS A 1 171 ? 13.776 -3.801 4.496 1.00 89.12 171 LYS A O 1
ATOM 1467 N N . ILE A 1 172 ? 12.860 -2.321 3.097 1.00 91.12 172 ILE A N 1
ATOM 1468 C CA . ILE A 1 172 ? 11.484 -2.533 3.555 1.00 91.12 172 ILE A CA 1
ATOM 1469 C C . ILE A 1 172 ? 10.828 -3.601 2.680 1.00 91.12 172 ILE A C 1
ATOM 1471 O O . ILE A 1 172 ? 10.692 -3.409 1.473 1.00 91.12 172 ILE A O 1
ATOM 1475 N N . GLN A 1 173 ? 10.378 -4.703 3.273 1.00 94.44 173 GLN A N 1
ATOM 1476 C CA . GLN A 1 173 ? 9.537 -5.672 2.565 1.00 94.44 173 GLN A CA 1
ATOM 1477 C C . GLN A 1 173 ? 8.178 -5.055 2.233 1.00 94.44 173 GLN A C 1
ATOM 1479 O O . GLN A 1 173 ? 7.605 -4.335 3.053 1.00 94.44 173 GLN A O 1
ATOM 1484 N N . SER A 1 174 ? 7.656 -5.343 1.044 1.00 96.69 174 SER A N 1
ATOM 1485 C CA . SER A 1 174 ? 6.320 -4.895 0.652 1.00 96.69 174 SER A CA 1
ATOM 1486 C C . SER A 1 174 ? 5.228 -5.625 1.443 1.00 96.69 174 SER A C 1
ATOM 1488 O O . SER A 1 174 ? 5.451 -6.690 2.033 1.00 96.69 174 SER A O 1
ATOM 1490 N N . MET A 1 175 ? 4.006 -5.093 1.431 1.00 97.50 175 MET A N 1
ATOM 1491 C CA . MET A 1 175 ? 2.841 -5.818 1.943 1.00 97.50 175 MET A CA 1
ATOM 1492 C C . MET A 1 175 ? 2.695 -7.193 1.286 1.00 97.50 175 MET A C 1
ATOM 1494 O O . MET A 1 175 ? 2.476 -8.184 1.984 1.00 97.50 175 MET A O 1
ATOM 1498 N N . TYR A 1 176 ? 2.872 -7.268 -0.035 1.00 97.62 176 TYR A N 1
ATOM 1499 C CA . TYR A 1 176 ? 2.785 -8.526 -0.771 1.00 97.62 176 TYR A CA 1
ATOM 1500 C C . TYR A 1 176 ? 3.828 -9.553 -0.308 1.00 97.62 176 TYR A C 1
ATOM 1502 O O . TYR A 1 176 ? 3.512 -10.732 -0.126 1.00 97.62 176 TYR A O 1
ATOM 1510 N N . GLU A 1 177 ? 5.065 -9.122 -0.050 1.00 96.62 177 GLU A N 1
ATOM 1511 C CA . GLU A 1 177 ? 6.125 -10.007 0.442 1.00 96.62 177 GLU A CA 1
ATOM 1512 C C . GLU A 1 177 ? 5.813 -10.612 1.816 1.00 96.62 177 GLU A C 1
ATOM 1514 O O . GLU A 1 177 ? 6.266 -11.723 2.101 1.00 96.62 177 GLU A O 1
ATOM 1519 N N . ASN A 1 178 ? 5.000 -9.932 2.626 1.00 96.62 178 ASN A N 1
ATOM 1520 C CA . ASN A 1 178 ? 4.552 -10.411 3.933 1.00 96.62 178 ASN A CA 1
ATOM 1521 C C . ASN A 1 178 ? 3.396 -11.432 3.856 1.00 96.62 178 ASN A C 1
ATOM 1523 O O . ASN A 1 178 ? 2.995 -11.974 4.888 1.00 96.62 178 ASN A O 1
ATOM 1527 N N . LEU A 1 179 ? 2.853 -11.727 2.668 1.00 97.44 179 LEU A N 1
ATOM 1528 C CA . LEU A 1 179 ? 1.787 -12.721 2.509 1.00 97.44 179 LEU A CA 1
ATOM 1529 C C . LEU A 1 179 ? 2.322 -14.167 2.554 1.00 97.44 179 LEU A C 1
ATOM 1531 O O . LEU A 1 179 ? 3.454 -14.432 2.136 1.00 97.44 179 LEU A O 1
ATOM 1535 N N . PRO A 1 180 ? 1.497 -15.145 2.979 1.00 97.31 180 PRO A N 1
ATOM 1536 C CA . PRO A 1 180 ? 1.845 -16.561 2.884 1.00 97.31 180 PRO A CA 1
ATOM 1537 C C . PRO A 1 180 ? 2.127 -16.999 1.440 1.00 97.31 180 PRO A C 1
ATOM 1539 O O . PRO A 1 180 ? 1.527 -16.491 0.490 1.00 97.31 180 PRO A O 1
ATOM 1542 N N . SER A 1 181 ? 2.994 -17.999 1.268 1.00 96.38 181 SER A N 1
ATOM 1543 C CA . SER A 1 181 ? 3.414 -18.500 -0.051 1.00 96.38 181 SER A CA 1
ATOM 1544 C C . SER A 1 181 ? 2.243 -18.909 -0.945 1.00 96.38 181 SER A C 1
ATOM 1546 O O . SER A 1 181 ? 2.255 -18.625 -2.142 1.00 96.38 181 SER A O 1
ATOM 1548 N N . ASP A 1 182 ? 1.199 -19.515 -0.380 1.00 95.94 182 ASP A N 1
ATOM 1549 C CA . ASP A 1 182 ? 0.028 -19.894 -1.162 1.00 95.94 182 ASP A CA 1
ATOM 1550 C C . ASP A 1 182 ? -0.734 -18.681 -1.679 1.00 95.94 182 ASP A C 1
ATOM 1552 O O . ASP A 1 182 ? -1.200 -18.731 -2.805 1.00 95.94 182 ASP A O 1
ATOM 1556 N N . TYR A 1 183 ? -0.809 -17.567 -0.944 1.00 96.00 183 TYR A N 1
ATOM 1557 C CA . TYR A 1 183 ? -1.395 -16.321 -1.461 1.00 96.00 183 TYR A CA 1
ATOM 1558 C C . TYR A 1 183 ? -0.587 -15.749 -2.616 1.00 96.00 183 TYR A C 1
ATOM 1560 O O . TYR A 1 183 ? -1.171 -15.350 -3.623 1.00 96.00 183 TYR A O 1
ATOM 1568 N N . LYS A 1 184 ? 0.742 -15.797 -2.518 1.00 95.75 184 LYS A N 1
ATOM 1569 C CA . LYS A 1 184 ? 1.628 -15.358 -3.599 1.00 95.75 184 LYS A CA 1
ATOM 1570 C C . LYS A 1 184 ? 1.380 -16.149 -4.890 1.00 95.75 184 LYS A C 1
ATOM 1572 O O . LYS A 1 184 ? 1.198 -15.561 -5.948 1.00 95.75 184 LYS A O 1
ATOM 1577 N N . LYS A 1 185 ? 1.242 -17.480 -4.807 1.00 95.25 185 LYS A N 1
ATOM 1578 C CA . LYS A 1 185 ? 1.001 -18.349 -5.982 1.00 95.25 185 LYS A CA 1
ATOM 1579 C C . LYS A 1 185 ? -0.308 -18.056 -6.732 1.00 95.25 185 LYS A C 1
ATOM 1581 O O . LYS A 1 185 ? -0.353 -18.240 -7.944 1.00 95.25 185 LYS A O 1
ATOM 1586 N N . LYS A 1 186 ? -1.367 -17.636 -6.028 1.00 94.94 186 LYS A N 1
ATOM 1587 C CA . LYS A 1 186 ? -2.692 -17.294 -6.605 1.00 94.94 186 LYS A CA 1
ATOM 1588 C C . LYS A 1 186 ? -2.854 -15.803 -6.918 1.00 94.94 186 LYS A C 1
ATOM 1590 O O . LYS A 1 186 ? -3.935 -15.389 -7.329 1.00 94.94 186 LYS A O 1
ATOM 1595 N N . SER A 1 187 ? -1.807 -15.003 -6.732 1.00 96.94 187 SER A N 1
ATOM 1596 C CA . SER A 1 187 ? -1.835 -13.569 -7.015 1.00 96.94 187 SER A CA 1
ATOM 1597 C C . SER A 1 187 ? -1.344 -13.256 -8.428 1.00 96.94 187 SER A C 1
ATOM 1599 O O . SER A 1 187 ? -0.586 -14.020 -9.033 1.00 96.94 187 SER A O 1
ATOM 1601 N N . TYR A 1 188 ? -1.800 -12.114 -8.943 1.00 98.06 188 TYR A N 1
ATOM 1602 C CA . TYR A 1 188 ? -1.277 -11.490 -10.152 1.00 98.06 188 TYR A CA 1
ATOM 1603 C C . TYR A 1 188 ? -0.934 -10.033 -9.827 1.00 98.06 188 TYR A C 1
ATOM 1605 O O . TYR A 1 188 ? -1.826 -9.258 -9.477 1.00 98.06 188 TYR A O 1
ATOM 1613 N N . ILE A 1 189 ? 0.344 -9.669 -9.903 1.00 98.31 189 ILE A N 1
ATOM 1614 C CA . ILE A 1 189 ? 0.840 -8.343 -9.517 1.00 98.31 189 ILE A CA 1
ATOM 1615 C C . ILE A 1 189 ? 0.987 -7.461 -10.758 1.00 98.31 189 ILE A C 1
ATOM 1617 O O . ILE A 1 189 ? 1.726 -7.804 -11.681 1.00 98.31 189 ILE A O 1
ATOM 1621 N N . ILE A 1 190 ? 0.326 -6.303 -10.762 1.00 98.69 190 ILE A N 1
ATOM 1622 C CA . ILE A 1 190 ? 0.415 -5.323 -11.850 1.00 98.69 190 ILE A CA 1
ATOM 1623 C C . ILE A 1 190 ? 1.161 -4.085 -11.355 1.00 98.69 190 ILE A C 1
ATOM 1625 O O . ILE A 1 190 ? 0.709 -3.429 -10.418 1.00 98.69 190 ILE A O 1
ATOM 1629 N N . GLY A 1 191 ? 2.291 -3.768 -11.987 1.00 98.12 191 GLY A N 1
ATOM 1630 C CA . GLY A 1 191 ? 3.015 -2.516 -11.767 1.00 98.12 191 GLY A CA 1
ATOM 1631 C C . GLY A 1 191 ? 2.474 -1.407 -12.663 1.00 98.12 191 GLY A C 1
ATOM 1632 O O . GLY A 1 191 ? 2.224 -1.638 -13.844 1.00 98.12 191 GLY A O 1
ATOM 1633 N N . PHE A 1 192 ? 2.304 -0.205 -12.121 1.00 97.69 192 PHE A N 1
ATOM 1634 C CA . PHE A 1 192 ? 1.876 0.964 -12.895 1.00 97.69 192 PHE A CA 1
ATOM 1635 C C . PHE A 1 192 ? 3.065 1.878 -13.173 1.00 97.69 192 PHE A C 1
ATOM 1637 O O . PHE A 1 192 ? 3.772 2.269 -12.244 1.00 97.69 192 PHE A O 1
ATOM 1644 N N . TYR A 1 193 ? 3.271 2.225 -14.440 1.00 97.75 193 TYR A N 1
ATOM 1645 C CA . TYR A 1 193 ? 4.363 3.092 -14.886 1.00 97.75 193 TYR A CA 1
ATOM 1646 C C . TYR A 1 193 ? 3.855 4.139 -15.877 1.00 97.75 193 TYR A C 1
ATOM 1648 O O . TYR A 1 193 ? 2.812 3.965 -16.510 1.00 97.75 193 TYR A O 1
ATOM 1656 N N . MET A 1 194 ? 4.593 5.239 -15.995 1.00 97.19 194 MET A N 1
ATOM 1657 C CA . MET A 1 194 ? 4.234 6.366 -16.853 1.00 97.19 194 MET A CA 1
ATOM 1658 C C . MET A 1 194 ? 5.457 6.928 -17.575 1.00 97.19 194 MET A C 1
ATOM 1660 O O . MET A 1 194 ? 6.569 6.744 -17.086 1.00 97.19 194 MET A O 1
ATOM 1664 N N . HIS A 1 195 ? 5.258 7.620 -18.699 1.00 97.50 195 HIS A N 1
ATOM 1665 C CA . HIS A 1 195 ? 6.358 8.238 -19.450 1.00 97.50 195 HIS A CA 1
ATOM 1666 C C . HIS A 1 195 ? 6.438 9.752 -19.279 1.00 97.50 195 HIS A C 1
ATOM 1668 O O . HIS A 1 195 ? 7.465 10.261 -18.847 1.00 97.50 195 HIS A O 1
ATOM 1674 N N . ASP A 1 196 ? 5.396 10.503 -19.603 1.00 95.75 196 ASP A N 1
ATOM 1675 C CA . ASP A 1 196 ? 5.451 11.960 -19.540 1.00 95.75 196 ASP A CA 1
ATOM 1676 C C . ASP A 1 196 ? 4.139 12.571 -19.047 1.00 95.75 196 ASP A C 1
ATOM 1678 O O . ASP A 1 196 ? 3.185 11.880 -18.680 1.00 95.75 196 ASP A O 1
ATOM 1682 N N . GLY A 1 197 ? 4.135 13.897 -18.979 1.00 94.94 197 GLY A N 1
ATOM 1683 C CA . GLY A 1 197 ? 3.044 14.683 -18.448 1.00 94.94 197 GLY A CA 1
ATOM 1684 C C . GLY A 1 197 ? 3.354 15.188 -17.048 1.00 94.94 197 GLY A C 1
ATOM 1685 O O . GLY A 1 197 ? 4.508 15.398 -16.666 1.00 94.94 197 GLY A O 1
ATOM 1686 N N . THR A 1 198 ? 2.300 15.452 -16.286 1.00 94.06 198 THR A N 1
ATOM 1687 C CA . THR A 1 198 ? 2.408 16.206 -15.036 1.00 94.06 198 THR A CA 1
ATOM 1688 C C . THR A 1 198 ? 1.830 15.417 -13.869 1.00 94.06 198 THR A C 1
ATOM 1690 O O . THR A 1 198 ? 0.699 14.941 -13.923 1.00 94.06 198 THR A O 1
ATOM 1693 N N . ILE A 1 199 ? 2.598 15.329 -12.786 1.00 90.81 199 ILE A N 1
ATOM 1694 C CA . ILE A 1 199 ? 2.227 14.662 -11.538 1.00 90.81 199 ILE A CA 1
ATOM 1695 C C . ILE A 1 199 ? 2.055 15.690 -10.421 1.00 90.81 199 ILE A C 1
ATOM 1697 O O . ILE A 1 199 ? 2.754 16.704 -10.364 1.00 90.81 199 ILE A O 1
ATOM 1701 N N . LYS A 1 200 ? 1.127 15.424 -9.503 1.00 86.81 200 LYS A N 1
ATOM 1702 C CA . LYS A 1 200 ? 0.889 16.271 -8.334 1.00 86.81 200 LYS A CA 1
ATOM 1703 C C . LYS A 1 200 ? 0.906 15.429 -7.071 1.00 86.81 200 LYS A C 1
ATOM 1705 O O . LYS A 1 200 ? 0.120 14.496 -6.928 1.00 86.81 200 LYS A O 1
ATOM 1710 N N . GLU A 1 201 ? 1.789 15.789 -6.150 1.00 79.06 201 GLU A N 1
ATOM 1711 C CA . GLU A 1 201 ? 1.764 15.252 -4.795 1.00 79.06 201 GLU A CA 1
ATOM 1712 C C . GLU A 1 201 ? 0.669 15.952 -3.986 1.00 79.06 201 GLU A C 1
ATOM 1714 O O . GLU A 1 201 ? 0.376 17.129 -4.205 1.00 79.06 201 GLU A O 1
ATOM 1719 N N . ARG A 1 202 ? 0.060 15.220 -3.046 1.00 68.69 202 ARG A N 1
ATOM 1720 C CA . ARG A 1 202 ? -1.139 15.638 -2.296 1.00 68.69 202 ARG A CA 1
ATOM 1721 C C . ARG A 1 202 ? -1.025 17.036 -1.670 1.00 68.69 202 ARG A C 1
ATOM 1723 O O . ARG A 1 202 ? -2.035 17.725 -1.581 1.00 68.69 202 ARG A O 1
ATOM 1730 N N . GLU A 1 203 ? 0.172 17.441 -1.257 1.00 66.88 203 GLU A N 1
ATOM 1731 C CA . GLU A 1 203 ? 0.426 18.707 -0.552 1.00 66.88 203 GLU A CA 1
ATOM 1732 C C . GLU A 1 203 ? 1.417 19.616 -1.296 1.00 66.88 203 GLU A C 1
ATOM 1734 O O . GLU A 1 203 ? 1.777 20.682 -0.801 1.00 66.88 203 GLU A O 1
ATOM 1739 N N . ALA A 1 204 ? 1.846 19.234 -2.506 1.00 71.50 204 ALA A N 1
ATOM 1740 C CA . ALA A 1 204 ? 2.766 20.061 -3.273 1.00 71.50 204 ALA A CA 1
ATOM 1741 C C . ALA A 1 204 ? 2.035 21.291 -3.849 1.00 71.50 204 ALA A C 1
ATOM 1743 O O . ALA A 1 204 ? 0.991 21.143 -4.502 1.00 71.50 204 ALA A O 1
ATOM 1744 N N . PRO A 1 205 ? 2.584 22.510 -3.661 1.00 70.44 205 PRO A N 1
ATOM 1745 C CA . PRO A 1 205 ? 1.981 23.739 -4.179 1.00 70.44 205 PRO A CA 1
ATOM 1746 C C . PRO A 1 205 ? 2.022 23.796 -5.710 1.00 70.44 205 PRO A C 1
ATOM 1748 O O . PRO A 1 205 ? 1.204 24.469 -6.333 1.00 70.44 205 PRO A O 1
ATOM 1751 N N . ILE A 1 206 ? 2.959 23.065 -6.315 1.00 79.69 206 ILE A N 1
ATOM 1752 C CA . ILE A 1 206 ? 3.174 22.987 -7.755 1.00 79.69 206 ILE A CA 1
ATOM 1753 C C . ILE A 1 206 ? 3.169 21.531 -8.209 1.00 79.69 206 ILE A C 1
ATOM 1755 O O . ILE A 1 206 ? 3.495 20.621 -7.448 1.00 79.69 206 ILE A O 1
ATOM 1759 N N . SER A 1 207 ? 2.786 21.321 -9.464 1.00 85.19 207 SER A N 1
ATOM 1760 C CA . SER A 1 207 ? 2.893 20.007 -10.093 1.00 85.19 207 SER A CA 1
ATOM 1761 C C . SER A 1 207 ? 4.263 19.869 -10.759 1.00 85.19 207 SER A C 1
ATOM 1763 O O . SER A 1 207 ? 4.797 20.851 -11.273 1.00 85.19 207 SER A O 1
ATOM 1765 N N . ASN A 1 208 ? 4.821 18.661 -10.756 1.00 87.75 208 ASN A N 1
ATOM 1766 C CA . ASN A 1 208 ? 6.117 18.368 -11.364 1.00 87.75 208 ASN A CA 1
ATOM 1767 C C . ASN A 1 208 ? 5.920 17.662 -12.706 1.00 87.75 208 ASN A C 1
ATOM 1769 O O . ASN A 1 208 ? 4.996 16.866 -12.865 1.00 87.75 208 ASN A O 1
ATOM 1773 N N . GLN A 1 209 ? 6.808 17.926 -13.663 1.00 92.81 209 GLN A N 1
ATOM 1774 C CA . GLN A 1 209 ? 6.923 17.070 -14.843 1.00 92.81 209 GLN A CA 1
ATOM 1775 C C . GLN A 1 209 ? 7.450 15.697 -14.419 1.00 92.81 209 GLN A C 1
ATOM 1777 O O . GLN A 1 209 ? 8.324 15.618 -13.546 1.00 92.81 209 GLN A O 1
ATOM 1782 N N . VAL A 1 210 ? 6.964 14.631 -15.058 1.00 93.56 210 VAL A N 1
ATOM 1783 C CA . VAL A 1 210 ? 7.575 13.300 -14.912 1.00 93.56 210 VAL A CA 1
ATOM 1784 C C . VAL A 1 210 ? 9.066 13.403 -15.258 1.00 93.56 210 VAL A C 1
ATOM 1786 O O . VAL A 1 210 ? 9.471 14.158 -16.147 1.00 93.56 210 VAL A O 1
ATOM 1789 N N . ASN A 1 211 ? 9.899 12.718 -14.477 1.00 92.75 211 ASN A N 1
ATOM 1790 C CA . ASN A 1 211 ? 11.358 12.753 -14.542 1.00 92.75 211 ASN A CA 1
ATOM 1791 C C . ASN A 1 211 ? 11.961 14.171 -14.450 1.00 92.75 211 ASN A C 1
ATOM 1793 O O . ASN A 1 211 ? 13.065 14.425 -14.932 1.00 92.75 211 ASN A O 1
ATOM 1797 N N . PHE A 1 212 ? 11.227 15.135 -13.881 1.00 90.88 212 PHE A N 1
ATOM 1798 C CA . PHE A 1 212 ? 11.582 16.559 -13.886 1.00 90.88 212 PHE A CA 1
ATOM 1799 C C . PHE A 1 212 ? 11.873 17.113 -15.295 1.00 90.88 212 PHE A C 1
ATOM 1801 O O . PHE A 1 212 ? 12.710 18.003 -15.452 1.00 90.88 212 PHE A O 1
ATOM 1808 N N . GLY A 1 213 ? 11.228 16.560 -16.330 1.00 89.00 213 GLY A N 1
ATOM 1809 C CA . GLY A 1 213 ? 11.443 16.942 -17.730 1.00 89.00 213 GLY A CA 1
ATOM 1810 C C . GLY A 1 213 ? 12.788 16.495 -18.317 1.00 89.00 213 GLY A C 1
ATOM 1811 O O . GLY A 1 213 ? 13.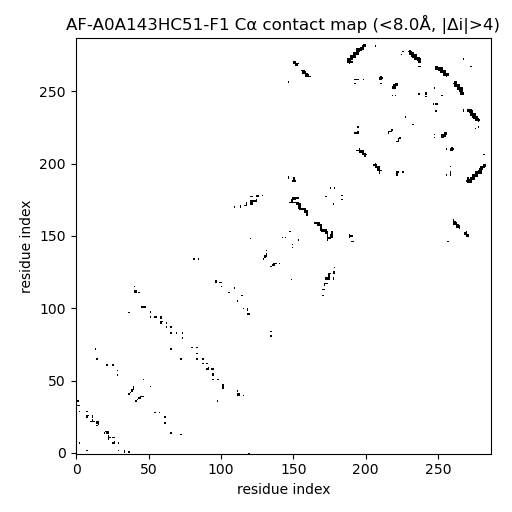174 16.955 -19.393 1.00 89.00 213 GLY A O 1
ATOM 1812 N N . LYS A 1 214 ? 13.535 15.623 -17.626 1.00 91.81 214 LYS A N 1
ATOM 1813 C CA . LYS A 1 214 ? 14.816 15.095 -18.111 1.00 91.81 214 LYS A CA 1
ATOM 1814 C C . LYS A 1 214 ? 14.601 14.008 -19.163 1.00 91.81 214 LYS A C 1
ATOM 1816 O O . LYS A 1 214 ? 13.613 13.277 -19.143 1.00 91.81 214 LYS A O 1
ATOM 1821 N N . LYS A 1 215 ? 15.583 13.856 -20.057 1.00 93.31 215 LYS A N 1
ATOM 1822 C CA . LYS A 1 215 ? 15.608 12.757 -21.031 1.00 93.31 215 LYS A CA 1
ATOM 1823 C C . LYS A 1 215 ? 15.817 11.412 -20.336 1.00 93.31 215 LYS A C 1
ATOM 1825 O O . LYS A 1 215 ? 16.611 11.306 -19.401 1.00 93.31 215 LYS A O 1
ATOM 1830 N N . TYR A 1 216 ? 15.153 10.388 -20.856 1.00 95.69 216 TYR A N 1
ATOM 1831 C CA . TYR A 1 216 ? 15.311 9.011 -20.412 1.00 95.69 216 TYR A CA 1
ATOM 1832 C C . TYR A 1 216 ? 16.585 8.372 -20.959 1.00 95.69 216 TYR A C 1
ATOM 1834 O O . TYR A 1 216 ? 16.974 8.597 -22.105 1.00 95.69 216 TYR A O 1
ATOM 1842 N N . SER A 1 217 ? 17.232 7.542 -20.140 1.00 92.88 217 SER A N 1
ATOM 1843 C CA . SER A 1 217 ? 18.323 6.691 -20.618 1.00 92.88 217 SER A CA 1
ATOM 1844 C C . SER A 1 217 ? 17.769 5.562 -21.491 1.00 92.88 217 SER A C 1
ATOM 1846 O O . SER A 1 217 ? 16.702 5.033 -21.187 1.00 92.88 217 SER A O 1
ATOM 1848 N N . ALA A 1 218 ? 18.514 5.124 -22.510 1.00 93.38 218 ALA A N 1
ATOM 1849 C CA . ALA A 1 218 ? 18.078 4.032 -23.389 1.00 93.38 218 ALA A CA 1
ATOM 1850 C C . ALA A 1 218 ? 17.818 2.702 -22.644 1.00 93.38 218 ALA A C 1
ATOM 1852 O O . ALA A 1 218 ? 17.040 1.875 -23.105 1.00 93.38 218 ALA A O 1
ATOM 1853 N N . ASN A 1 219 ? 18.440 2.505 -21.473 1.00 94.06 219 ASN A N 1
ATOM 1854 C CA . ASN A 1 219 ? 18.216 1.356 -20.586 1.00 94.06 219 ASN A CA 1
ATOM 1855 C C . ASN A 1 219 ? 17.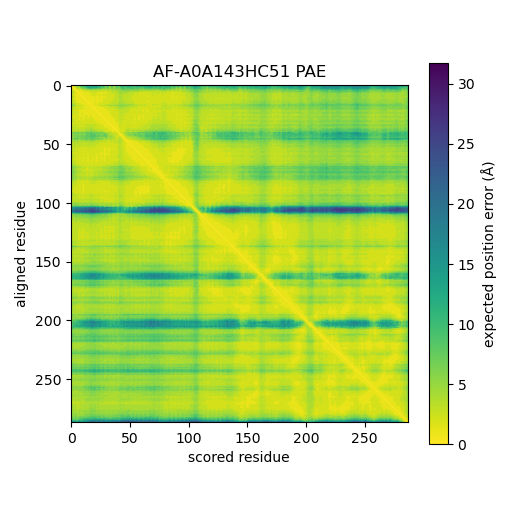252 1.690 -19.428 1.00 94.06 219 ASN A C 1
ATOM 1857 O O . ASN A 1 219 ? 17.485 1.300 -18.280 1.00 94.06 219 ASN A O 1
ATOM 1861 N N . SER A 1 220 ? 16.202 2.463 -19.709 1.00 97.38 220 SER A N 1
ATOM 1862 C CA . SER A 1 220 ? 15.108 2.712 -18.766 1.00 97.38 220 SER A CA 1
ATOM 1863 C C . SER A 1 220 ? 13.801 2.121 -19.269 1.00 97.38 220 SER A C 1
ATOM 1865 O O . SER A 1 220 ? 13.582 2.018 -20.477 1.00 97.38 220 SER A O 1
ATOM 1867 N N . LEU A 1 221 ? 12.939 1.728 -18.337 1.00 97.94 221 LEU A N 1
ATOM 1868 C CA . LEU A 1 221 ? 11.630 1.168 -18.633 1.00 97.94 221 LEU A CA 1
ATOM 1869 C C . LEU A 1 221 ? 10.778 2.183 -19.395 1.00 97.94 221 LEU A C 1
ATOM 1871 O O . LEU A 1 221 ? 10.123 1.825 -20.367 1.00 97.94 221 LEU A O 1
ATOM 1875 N N . GLU A 1 222 ? 10.852 3.450 -19.001 1.00 97.94 222 GLU A N 1
ATOM 1876 C CA . GLU A 1 222 ? 10.142 4.557 -19.633 1.00 97.94 222 GLU A CA 1
ATOM 1877 C C . GLU A 1 222 ? 10.567 4.724 -21.093 1.00 97.94 222 GLU A C 1
ATOM 1879 O O . GLU A 1 222 ? 9.704 4.838 -21.959 1.00 97.94 222 GLU A O 1
ATOM 1884 N N . PHE A 1 223 ? 11.873 4.658 -21.386 1.00 97.44 223 PHE A N 1
ATOM 1885 C CA . PHE A 1 223 ? 12.370 4.699 -22.764 1.00 97.44 223 PHE A CA 1
ATOM 1886 C C . PHE A 1 223 ? 11.867 3.502 -23.577 1.00 97.44 223 PHE A C 1
ATOM 1888 O O . PHE A 1 223 ? 11.319 3.677 -24.658 1.00 97.44 223 PHE A O 1
ATOM 1895 N N . VAL A 1 224 ? 12.018 2.285 -23.042 1.00 96.94 224 VAL A N 1
ATOM 1896 C CA . VAL A 1 224 ? 11.640 1.047 -23.741 1.00 96.94 224 VAL A CA 1
ATOM 1897 C C . VAL A 1 224 ? 10.142 0.998 -24.041 1.00 96.94 224 VAL A C 1
ATOM 1899 O O . VAL A 1 224 ? 9.750 0.628 -25.145 1.00 96.94 224 VAL A O 1
ATOM 1902 N N . LEU A 1 225 ? 9.297 1.350 -23.070 1.00 96.81 225 LEU A N 1
ATOM 1903 C CA . LEU A 1 225 ? 7.846 1.266 -23.230 1.00 96.81 225 LEU A CA 1
ATOM 1904 C C . LEU A 1 225 ? 7.272 2.431 -24.047 1.00 96.81 225 LEU A C 1
ATOM 1906 O O . LEU A 1 225 ? 6.205 2.278 -24.637 1.00 96.81 225 LEU A O 1
ATOM 1910 N N . ASN A 1 226 ? 7.974 3.564 -24.150 1.00 96.75 226 ASN A N 1
ATOM 1911 C CA . ASN A 1 226 ? 7.540 4.676 -24.997 1.00 96.75 226 ASN A CA 1
ATOM 1912 C C . ASN A 1 226 ? 7.582 4.353 -26.503 1.00 96.75 226 ASN A C 1
ATOM 1914 O O . ASN A 1 226 ? 6.813 4.934 -27.271 1.00 96.75 226 ASN A O 1
ATOM 1918 N N . GLU A 1 227 ? 8.411 3.391 -26.916 1.00 94.69 227 GLU A N 1
ATOM 1919 C CA . GLU A 1 227 ? 8.471 2.898 -28.302 1.00 94.69 227 GLU A CA 1
ATOM 1920 C C . GLU A 1 227 ? 7.189 2.157 -28.728 1.00 94.69 227 GLU A C 1
ATOM 1922 O O . GLU A 1 227 ? 6.951 1.939 -29.916 1.00 94.69 227 GLU A O 1
ATOM 1927 N N . ILE A 1 228 ? 6.332 1.770 -27.775 1.00 94.06 228 ILE A N 1
ATOM 1928 C CA . ILE A 1 228 ? 5.031 1.168 -28.073 1.00 94.06 228 ILE A CA 1
ATOM 1929 C C . ILE A 1 228 ? 4.112 2.256 -28.660 1.00 94.06 228 ILE A C 1
ATOM 1931 O O . ILE A 1 228 ? 3.973 3.324 -28.058 1.00 94.06 228 ILE A O 1
ATOM 1935 N N . PRO A 1 229 ? 3.429 2.025 -29.800 1.00 95.50 229 PRO A N 1
ATOM 1936 C CA . PRO A 1 229 ? 2.660 3.064 -30.497 1.00 95.50 229 PRO A CA 1
ATOM 1937 C C . PRO A 1 229 ? 1.321 3.426 -29.826 1.00 95.50 229 PRO A C 1
ATOM 1939 O O . PRO A 1 229 ? 0.543 4.181 -30.400 1.00 95.50 229 PRO A O 1
ATOM 1942 N N . TYR A 1 230 ? 1.037 2.896 -28.633 1.00 97.00 230 TYR A N 1
ATOM 1943 C CA . TYR A 1 230 ? -0.220 3.098 -27.912 1.00 97.00 230 TYR A CA 1
ATOM 1944 C C . TYR A 1 230 ? -0.017 3.955 -26.660 1.00 97.00 230 TYR A C 1
ATOM 1946 O O . TYR A 1 230 ? 0.973 3.795 -25.944 1.00 97.00 230 TYR A O 1
ATOM 1954 N N . ASP A 1 231 ? -0.996 4.809 -26.353 1.00 97.19 231 ASP A N 1
ATOM 1955 C CA . ASP A 1 231 ? -0.977 5.659 -25.153 1.00 97.19 231 ASP A CA 1
ATOM 1956 C C . ASP A 1 231 ? -1.185 4.866 -23.860 1.00 97.19 231 ASP A C 1
ATOM 1958 O O . ASP A 1 231 ? -0.662 5.227 -22.805 1.00 97.19 231 ASP A O 1
ATOM 1962 N N . TYR A 1 232 ? -1.924 3.760 -23.950 1.00 98.19 232 TYR A N 1
ATOM 1963 C CA . TYR A 1 232 ? -2.190 2.843 -22.851 1.00 98.19 232 TYR A CA 1
ATOM 1964 C C . TYR A 1 232 ? -1.806 1.441 -23.285 1.00 98.19 232 TYR A C 1
ATOM 1966 O O . TYR A 1 232 ? -2.273 0.954 -24.314 1.00 98.19 232 TYR A O 1
ATOM 1974 N N . SER A 1 233 ? -0.958 0.789 -22.500 1.00 97.88 233 SER A N 1
ATOM 1975 C CA . SER A 1 233 ? -0.476 -0.553 -22.814 1.00 97.88 233 SER A CA 1
ATOM 1976 C C . SER A 1 233 ? -0.508 -1.436 -21.580 1.00 97.88 233 SER A C 1
ATOM 1978 O O . SER A 1 233 ? -0.052 -1.039 -20.510 1.00 97.88 233 SER A O 1
ATOM 1980 N N . PHE A 1 234 ? -1.007 -2.658 -21.745 1.00 98.25 234 PHE A N 1
ATOM 1981 C CA . PHE A 1 234 ? -0.803 -3.726 -20.777 1.00 98.25 234 PHE A CA 1
ATOM 1982 C C . PHE A 1 234 ? 0.212 -4.717 -21.340 1.00 98.25 234 PHE A C 1
ATOM 1984 O O . PHE A 1 234 ? 0.039 -5.226 -22.447 1.00 98.25 234 PHE A O 1
ATOM 1991 N N . ILE A 1 235 ? 1.265 -4.984 -20.574 1.00 97.44 235 ILE A N 1
ATOM 1992 C CA . ILE A 1 235 ? 2.338 -5.902 -20.939 1.00 97.44 235 ILE A CA 1
ATOM 1993 C C . ILE A 1 235 ? 2.356 -7.037 -19.919 1.00 97.44 235 ILE A C 1
ATOM 1995 O O . ILE A 1 235 ? 2.636 -6.815 -18.742 1.00 97.44 235 ILE A O 1
ATOM 1999 N N . ASP A 1 236 ? 2.078 -8.256 -20.371 1.00 97.62 236 ASP A N 1
ATOM 2000 C CA . ASP A 1 236 ? 2.230 -9.465 -19.560 1.00 97.62 236 ASP A CA 1
ATOM 2001 C C . ASP A 1 236 ? 3.706 -9.892 -19.529 1.00 97.62 236 ASP A C 1
ATOM 2003 O O . ASP A 1 236 ? 4.311 -10.122 -20.577 1.00 97.62 236 ASP A O 1
ATOM 2007 N N . LEU A 1 237 ? 4.280 -10.000 -18.327 1.00 98.12 237 LEU A N 1
ATOM 2008 C CA . LEU A 1 237 ? 5.662 -10.422 -18.076 1.00 98.12 237 LEU A CA 1
ATOM 2009 C C . LEU A 1 237 ? 5.759 -11.887 -17.625 1.00 98.12 237 LEU A C 1
ATOM 2011 O O . LEU A 1 237 ? 6.820 -12.509 -17.756 1.00 98.12 237 LEU A O 1
ATOM 2015 N N . LYS A 1 238 ? 4.674 -12.434 -17.066 1.00 96.06 238 LYS A N 1
ATOM 2016 C CA . LYS A 1 238 ? 4.663 -13.687 -16.300 1.00 96.06 238 LYS A CA 1
ATOM 2017 C C . LYS A 1 238 ? 5.018 -14.887 -17.165 1.00 96.06 238 LYS A C 1
ATOM 2019 O O . LYS A 1 238 ? 5.837 -15.719 -16.771 1.00 96.06 238 LYS A O 1
ATOM 2024 N N . TYR A 1 239 ? 4.427 -14.954 -18.354 1.00 94.44 239 TYR A N 1
ATOM 2025 C CA . TYR A 1 239 ? 4.550 -16.100 -19.259 1.00 94.44 239 TYR A CA 1
ATOM 2026 C C . TYR A 1 239 ? 5.569 -15.891 -20.385 1.00 94.44 239 TYR A C 1
ATOM 2028 O O . TYR A 1 239 ? 5.695 -16.731 -21.277 1.00 94.44 239 TYR A O 1
ATOM 2036 N N . GLN A 1 240 ? 6.324 -14.792 -20.342 1.00 96.88 240 GLN A N 1
ATOM 2037 C CA . GLN A 1 240 ? 7.297 -14.465 -21.376 1.00 96.88 240 GLN A CA 1
ATOM 2038 C C . GLN A 1 240 ? 8.548 -15.343 -21.265 1.00 96.88 240 GLN A C 1
ATOM 2040 O O . GLN A 1 240 ? 9.072 -15.594 -20.175 1.00 96.88 240 GLN A O 1
ATOM 2045 N N . LYS A 1 241 ? 9.067 -15.762 -22.422 1.00 96.50 241 LYS A N 1
ATOM 2046 C CA . LYS A 1 241 ? 10.417 -16.320 -22.575 1.00 96.50 241 LYS A CA 1
ATOM 2047 C C . LYS A 1 241 ? 11.343 -15.241 -23.116 1.00 96.50 241 LYS A C 1
ATOM 2049 O O . LYS A 1 241 ? 10.885 -14.319 -23.784 1.00 96.50 241 LYS A O 1
ATOM 2054 N N . LYS A 1 242 ? 12.635 -15.341 -22.804 1.00 96.88 242 LYS A N 1
ATOM 2055 C CA . LYS A 1 242 ? 13.620 -14.362 -23.259 1.00 96.88 242 LYS A CA 1
ATOM 2056 C C . LYS A 1 242 ? 13.821 -14.484 -24.770 1.00 96.88 242 LYS A C 1
ATOM 2058 O O . LYS A 1 242 ? 14.262 -15.519 -25.248 1.00 96.88 242 LYS A O 1
ATOM 2063 N N . GLU A 1 243 ? 13.578 -13.383 -25.460 1.00 95.56 243 GLU A N 1
ATOM 2064 C CA . GLU A 1 243 ? 13.692 -13.180 -26.899 1.00 95.56 243 GLU A CA 1
ATOM 2065 C C . GLU A 1 243 ? 14.394 -11.842 -27.174 1.00 95.56 243 GLU A C 1
ATOM 2067 O O . GLU A 1 243 ? 14.507 -10.978 -26.299 1.00 95.56 243 GLU A O 1
ATOM 2072 N N . LYS A 1 244 ? 14.831 -11.626 -28.419 1.00 90.88 244 LYS A N 1
ATOM 2073 C CA . LYS A 1 244 ? 15.588 -10.425 -28.824 1.00 90.88 244 LYS A CA 1
ATOM 2074 C C . LYS A 1 244 ? 14.907 -9.100 -28.442 1.00 90.88 244 LYS A C 1
ATOM 2076 O O . LYS A 1 244 ? 15.591 -8.147 -28.085 1.00 90.88 244 LYS A O 1
ATOM 2081 N N . HIS A 1 245 ? 13.577 -9.033 -28.511 1.00 90.12 245 HIS A N 1
ATOM 2082 C CA . HIS A 1 245 ? 12.810 -7.793 -28.320 1.00 90.12 245 HIS A CA 1
ATOM 2083 C C . HIS A 1 245 ? 12.245 -7.607 -26.904 1.00 90.12 245 HIS A C 1
ATOM 2085 O O . HIS A 1 245 ? 11.664 -6.565 -26.613 1.00 90.12 245 HIS A O 1
ATOM 2091 N N . ASN A 1 246 ? 12.429 -8.581 -26.007 1.00 95.50 246 ASN A N 1
ATOM 2092 C CA . ASN A 1 246 ? 11.953 -8.496 -24.624 1.00 95.50 246 ASN A CA 1
ATOM 2093 C C . ASN A 1 246 ? 13.063 -8.732 -23.588 1.00 95.50 246 ASN A C 1
ATOM 2095 O O . ASN A 1 246 ? 12.778 -8.921 -22.408 1.00 95.50 246 ASN A O 1
ATOM 2099 N N . GLU A 1 247 ? 14.337 -8.701 -24.000 1.00 96.06 247 GLU A N 1
ATOM 2100 C CA . GLU A 1 247 ? 15.469 -8.934 -23.095 1.00 96.06 247 GLU A CA 1
ATOM 2101 C C . GLU A 1 247 ? 15.465 -8.012 -21.869 1.00 96.06 247 GLU A C 1
ATOM 2103 O O . GLU A 1 247 ? 15.934 -8.410 -20.802 1.00 96.06 247 GLU A O 1
ATOM 2108 N N . TRP A 1 248 ? 14.917 -6.804 -22.023 1.00 96.38 248 TRP A N 1
ATOM 2109 C CA . TRP A 1 248 ? 14.738 -5.814 -20.964 1.00 96.38 248 TRP A CA 1
ATOM 2110 C C . TRP A 1 248 ? 13.920 -6.346 -19.779 1.00 96.38 248 TRP A C 1
ATOM 2112 O O . TRP A 1 248 ? 14.151 -5.935 -18.647 1.00 96.38 248 TRP A O 1
ATOM 2122 N N . MET A 1 249 ? 13.019 -7.309 -20.003 1.00 98.06 249 MET A N 1
ATOM 2123 C CA . MET A 1 249 ? 12.249 -7.942 -18.931 1.00 98.06 249 MET A CA 1
ATOM 2124 C C . MET A 1 249 ? 13.142 -8.783 -18.009 1.00 98.06 249 MET A C 1
ATOM 2126 O O . MET A 1 249 ? 12.822 -8.959 -16.838 1.00 98.06 249 MET A O 1
ATOM 2130 N N . PHE A 1 250 ? 14.254 -9.317 -18.530 1.00 97.94 250 PHE A N 1
ATOM 2131 C CA . PHE A 1 250 ? 15.105 -10.322 -17.879 1.00 97.94 250 PHE A CA 1
ATOM 2132 C C . PHE A 1 250 ? 16.451 -9.769 -17.390 1.00 97.94 250 PHE A C 1
ATOM 2134 O O . PHE A 1 250 ? 17.269 -10.528 -16.871 1.00 97.94 250 PHE A O 1
ATOM 2141 N N . LYS A 1 251 ? 16.710 -8.473 -17.578 1.00 97.00 251 LYS A N 1
ATOM 2142 C CA . LYS A 1 251 ? 17.964 -7.804 -17.210 1.00 97.00 251 LYS A CA 1
ATOM 2143 C C . LYS A 1 251 ? 17.678 -6.627 -16.270 1.00 97.00 251 LYS A C 1
ATOM 2145 O O . LYS A 1 251 ? 16.561 -6.113 -16.280 1.00 97.00 251 LYS A O 1
ATOM 2150 N N . PRO A 1 252 ? 18.662 -6.184 -15.466 1.00 97.19 252 PRO A N 1
ATOM 2151 C CA . PRO A 1 252 ? 18.517 -4.964 -14.685 1.00 97.19 252 PRO A CA 1
ATOM 2152 C C . PRO A 1 252 ? 18.193 -3.757 -15.576 1.00 97.19 252 PRO A C 1
ATOM 2154 O O . PRO A 1 252 ? 18.953 -3.430 -16.492 1.00 97.19 252 PRO A O 1
ATOM 2157 N N . ILE A 1 253 ? 17.087 -3.083 -15.276 1.00 97.69 253 ILE A N 1
ATOM 2158 C CA . ILE A 1 253 ? 16.616 -1.876 -15.957 1.00 97.69 253 ILE A CA 1
ATOM 2159 C C . ILE A 1 253 ? 16.364 -0.771 -14.931 1.00 97.69 253 ILE A C 1
ATOM 2161 O O . ILE A 1 253 ? 15.999 -1.062 -13.789 1.00 97.69 253 ILE A O 1
ATOM 2165 N N . THR A 1 254 ? 16.583 0.487 -15.319 1.00 97.38 254 THR A N 1
ATOM 2166 C CA . THR A 1 254 ? 16.149 1.634 -14.508 1.00 97.38 254 THR A CA 1
ATOM 2167 C C . THR A 1 254 ? 14.652 1.856 -14.718 1.00 97.38 254 THR A C 1
ATOM 2169 O O . THR A 1 254 ? 14.195 1.840 -15.853 1.00 97.38 254 THR A O 1
ATOM 2172 N N . ALA A 1 255 ? 13.894 2.092 -13.658 1.00 97.19 255 ALA A N 1
ATOM 2173 C CA . ALA A 1 255 ? 12.500 2.515 -13.728 1.00 97.19 255 ALA A CA 1
ATOM 2174 C C . ALA A 1 255 ? 12.246 3.615 -12.695 1.00 97.19 255 ALA A C 1
ATOM 2176 O O . ALA A 1 255 ? 12.947 3.696 -11.683 1.00 97.19 255 ALA A O 1
ATOM 2177 N N . LEU A 1 256 ? 11.251 4.458 -12.940 1.00 95.00 256 LEU A N 1
ATOM 2178 C CA . LEU A 1 256 ? 10.893 5.554 -12.057 1.00 95.00 256 LEU A CA 1
ATOM 2179 C C . LEU A 1 256 ? 9.759 5.162 -11.111 1.00 95.00 256 LEU A C 1
ATOM 2181 O O . LEU A 1 256 ? 8.632 4.879 -11.514 1.00 95.00 256 LEU A O 1
ATOM 2185 N N . SER A 1 257 ? 10.045 5.232 -9.817 1.00 91.56 257 SER A N 1
ATOM 2186 C CA . SER A 1 257 ? 9.042 5.253 -8.755 1.00 91.56 257 SER A CA 1
ATOM 2187 C C . SER A 1 257 ? 8.562 6.687 -8.534 1.00 91.56 257 SER A C 1
ATOM 2189 O O . SER A 1 257 ? 9.334 7.638 -8.669 1.00 91.56 257 SER A O 1
ATOM 2191 N N . HIS A 1 258 ? 7.269 6.869 -8.249 1.00 88.50 258 HIS A N 1
ATOM 2192 C CA . HIS A 1 258 ? 6.610 8.185 -8.151 1.00 88.50 258 HIS A CA 1
ATOM 2193 C C . HIS A 1 258 ? 6.750 9.074 -9.408 1.00 88.50 258 HIS A C 1
ATOM 2195 O O . HIS A 1 258 ? 6.389 10.247 -9.378 1.00 88.50 258 HIS A O 1
ATOM 2201 N N . GLY A 1 259 ? 7.261 8.530 -10.517 1.00 91.12 259 GLY A N 1
ATOM 2202 C CA . GLY A 1 259 ? 7.581 9.281 -11.727 1.00 91.12 259 GLY A CA 1
ATOM 2203 C C . GLY A 1 259 ? 8.898 10.061 -11.670 1.00 91.12 259 GLY A C 1
ATOM 2204 O O . GLY A 1 259 ? 9.126 10.873 -12.559 1.00 91.12 259 GLY A O 1
ATOM 2205 N N . TYR A 1 260 ? 9.764 9.865 -10.665 1.00 89.88 260 TYR A N 1
ATOM 2206 C CA . TYR A 1 260 ? 11.057 10.572 -10.601 1.00 89.88 260 TYR A CA 1
ATOM 2207 C C . TYR A 1 260 ? 12.161 9.925 -9.746 1.00 89.88 260 TYR A C 1
ATOM 2209 O O . TYR A 1 260 ? 13.323 10.303 -9.895 1.00 89.88 260 TYR A O 1
ATOM 2217 N N . PHE A 1 261 ? 11.857 8.969 -8.865 1.00 90.94 261 PHE A N 1
ATOM 2218 C CA . PHE A 1 261 ? 12.882 8.234 -8.120 1.00 90.94 261 PHE A CA 1
ATOM 2219 C C . PHE A 1 261 ? 13.417 7.073 -8.951 1.00 90.94 261 PHE A C 1
ATOM 2221 O O . PHE A 1 261 ? 12.663 6.163 -9.287 1.00 90.94 261 PHE A O 1
ATOM 2228 N N . GLU A 1 262 ? 14.714 7.080 -9.254 1.00 94.56 262 GLU A N 1
ATOM 2229 C CA . GLU A 1 262 ? 15.343 5.976 -9.977 1.00 94.56 262 GLU A CA 1
ATOM 2230 C C . GLU A 1 262 ? 15.426 4.725 -9.099 1.00 94.56 262 GLU A C 1
ATOM 2232 O O . GLU A 1 262 ? 16.054 4.721 -8.038 1.00 94.56 262 GLU A O 1
ATOM 2237 N N . GLU A 1 263 ? 14.869 3.631 -9.598 1.00 96.25 263 GLU A N 1
ATOM 2238 C CA . GLU A 1 263 ? 15.035 2.287 -9.066 1.00 96.25 263 GLU A CA 1
ATOM 2239 C C . GLU A 1 263 ? 15.655 1.394 -10.141 1.00 96.25 263 GLU A C 1
ATOM 2241 O O . GLU A 1 263 ? 15.339 1.518 -11.322 1.00 96.25 263 GLU A O 1
ATOM 2246 N N . ARG A 1 264 ? 16.540 0.475 -9.751 1.00 97.25 264 ARG A N 1
ATOM 2247 C CA . ARG A 1 264 ? 17.087 -0.552 -10.644 1.00 97.25 264 ARG A CA 1
ATOM 2248 C C . ARG A 1 264 ? 16.680 -1.927 -10.173 1.00 97.25 264 ARG A C 1
ATOM 2250 O O . ARG A 1 264 ? 16.850 -2.266 -9.001 1.00 97.25 264 ARG A O 1
ATOM 2257 N N . MET A 1 265 ? 16.166 -2.709 -11.112 1.00 97.44 265 MET A N 1
ATOM 2258 C CA . MET A 1 265 ? 15.563 -3.999 -10.819 1.00 97.44 265 MET A CA 1
ATOM 2259 C C . MET A 1 265 ? 15.477 -4.883 -12.063 1.00 97.44 265 MET A C 1
ATOM 2261 O O . MET A 1 265 ? 15.553 -4.385 -13.185 1.00 97.44 265 MET A O 1
ATOM 2265 N N . ILE A 1 266 ? 15.278 -6.189 -11.882 1.00 98.00 266 ILE A N 1
ATOM 2266 C CA . ILE A 1 266 ? 14.843 -7.074 -12.972 1.00 98.00 266 ILE A CA 1
ATOM 2267 C C . ILE A 1 266 ? 13.317 -7.063 -12.945 1.00 98.00 266 ILE A C 1
ATOM 2269 O O . ILE A 1 266 ? 12.710 -7.765 -12.145 1.00 98.00 266 ILE A O 1
ATOM 2273 N N . ILE A 1 267 ? 12.692 -6.234 -13.781 1.00 97.88 267 ILE A N 1
ATOM 2274 C CA . ILE A 1 267 ? 11.280 -5.836 -13.628 1.00 97.88 267 ILE A CA 1
ATOM 2275 C C . ILE A 1 267 ? 10.299 -7.017 -13.493 1.00 97.88 267 ILE A C 1
ATOM 2277 O O . ILE A 1 267 ? 9.402 -6.978 -12.652 1.00 97.88 267 ILE A O 1
ATOM 2281 N N . ARG A 1 268 ? 10.521 -8.117 -14.227 1.00 97.62 268 ARG A N 1
ATOM 2282 C CA . ARG A 1 268 ? 9.679 -9.327 -14.164 1.00 97.62 268 ARG A CA 1
ATOM 2283 C C . ARG A 1 268 ? 9.778 -10.118 -12.857 1.00 97.62 268 ARG A C 1
ATOM 2285 O O . ARG A 1 268 ? 8.950 -10.984 -12.612 1.00 97.62 268 ARG A O 1
ATOM 2292 N N . ASN A 1 269 ? 10.808 -9.880 -12.044 1.00 97.44 269 ASN A N 1
ATOM 2293 C CA . ASN A 1 269 ? 10.917 -10.500 -10.722 1.00 97.44 269 ASN A CA 1
ATOM 2294 C C . ASN A 1 269 ? 9.955 -9.855 -9.715 1.00 97.44 269 ASN A C 1
ATOM 2296 O O . ASN A 1 269 ? 9.692 -10.451 -8.676 1.00 97.44 269 ASN A O 1
ATOM 2300 N N . HIS A 1 270 ? 9.463 -8.649 -10.015 1.00 97.81 270 HIS A N 1
ATOM 2301 C CA . HIS A 1 270 ? 8.676 -7.824 -9.100 1.00 97.81 270 HIS A CA 1
ATOM 2302 C C . HIS A 1 270 ? 7.195 -7.754 -9.489 1.00 97.81 270 HIS A C 1
ATOM 2304 O O . HIS A 1 270 ? 6.350 -7.549 -8.616 1.00 97.81 270 HIS A O 1
ATOM 2310 N N . TYR A 1 271 ? 6.882 -7.936 -10.776 1.00 98.44 271 TYR A N 1
ATOM 2311 C CA . TYR A 1 271 ? 5.528 -7.844 -11.320 1.00 98.44 271 TYR A CA 1
ATOM 2312 C C . TYR A 1 271 ? 5.239 -8.971 -12.316 1.00 98.44 271 TYR A C 1
ATOM 2314 O O . TYR A 1 271 ? 6.108 -9.357 -13.097 1.00 98.44 271 TYR A O 1
ATOM 2322 N N . ASP A 1 272 ? 3.990 -9.440 -12.332 1.00 98.62 272 ASP A N 1
ATOM 2323 C CA . ASP A 1 272 ? 3.474 -10.354 -13.355 1.00 98.62 272 ASP A CA 1
ATOM 2324 C C . ASP A 1 272 ? 3.061 -9.598 -14.628 1.00 98.62 272 ASP A C 1
ATOM 2326 O O . ASP A 1 272 ? 3.131 -10.137 -15.728 1.00 98.62 272 ASP A O 1
ATOM 2330 N N . GLY A 1 273 ? 2.640 -8.338 -14.502 1.00 98.50 273 GLY A N 1
ATOM 2331 C CA . GLY A 1 273 ? 2.332 -7.468 -15.634 1.00 98.50 273 GLY A CA 1
ATOM 2332 C C . GLY A 1 273 ? 2.619 -5.999 -15.345 1.00 98.50 273 GLY A C 1
ATOM 2333 O O . GLY A 1 273 ? 2.764 -5.590 -14.194 1.00 98.50 273 GLY A O 1
ATOM 2334 N N . ILE A 1 274 ? 2.682 -5.197 -16.401 1.00 98.44 274 ILE A N 1
ATOM 2335 C CA . ILE A 1 274 ? 2.817 -3.741 -16.327 1.00 98.44 274 ILE A CA 1
ATOM 2336 C C . ILE A 1 274 ? 1.626 -3.101 -17.022 1.00 98.44 274 ILE A C 1
ATOM 2338 O O . ILE A 1 274 ? 1.302 -3.460 -18.152 1.00 98.44 274 ILE A O 1
ATOM 2342 N N . PHE A 1 275 ? 1.016 -2.121 -16.365 1.00 98.50 275 PHE A N 1
ATOM 2343 C CA . PHE A 1 275 ? 0.145 -1.157 -17.015 1.00 98.50 275 PHE A CA 1
ATOM 2344 C C . PHE A 1 275 ? 0.915 0.150 -17.216 1.00 98.50 275 PHE A C 1
ATOM 2346 O O . PHE A 1 275 ? 1.379 0.767 -16.255 1.00 98.50 275 PHE A O 1
ATOM 2353 N N . PHE A 1 276 ? 1.088 0.545 -18.472 1.00 98.31 276 PHE A N 1
ATOM 2354 C CA . PHE A 1 276 ? 1.869 1.707 -18.871 1.00 98.31 276 PHE A CA 1
ATOM 2355 C C . PHE A 1 276 ? 0.968 2.786 -19.459 1.00 98.31 276 PHE A C 1
ATOM 2357 O O . PHE A 1 276 ? 0.151 2.506 -20.339 1.00 98.31 276 PHE A O 1
ATOM 2364 N N . ILE A 1 277 ? 1.139 4.012 -18.967 1.00 98.19 277 ILE A N 1
ATOM 2365 C CA . ILE A 1 277 ? 0.400 5.196 -19.404 1.00 98.19 277 ILE A CA 1
ATOM 2366 C C . ILE A 1 277 ? 1.402 6.203 -19.963 1.00 98.19 277 ILE A C 1
ATOM 2368 O O . ILE A 1 277 ? 2.193 6.776 -19.215 1.00 98.19 277 ILE A O 1
ATOM 2372 N N . LYS A 1 278 ? 1.377 6.438 -21.274 1.00 97.75 278 LYS A N 1
ATOM 2373 C CA . LYS A 1 278 ? 2.348 7.320 -21.927 1.00 97.75 278 LYS A CA 1
ATOM 2374 C C . LYS A 1 278 ? 2.215 8.765 -21.439 1.00 97.75 278 LYS A C 1
ATOM 2376 O O . LYS A 1 278 ? 3.205 9.357 -21.024 1.00 97.75 278 LYS A O 1
ATOM 2381 N N . HIS A 1 279 ? 0.987 9.276 -21.388 1.00 97.25 279 HIS A N 1
ATOM 2382 C CA . HIS A 1 279 ? 0.692 10.659 -21.018 1.00 97.25 279 HIS A CA 1
ATOM 2383 C C . HIS A 1 279 ? -0.184 10.711 -19.760 1.00 97.25 279 HIS A C 1
ATOM 2385 O O . HIS A 1 279 ? -1.330 10.254 -19.779 1.00 97.25 279 HIS A O 1
ATOM 2391 N N . VAL A 1 280 ? 0.336 11.271 -18.661 1.00 96.00 280 VAL A N 1
ATOM 2392 C CA . VAL A 1 280 ? -0.418 11.449 -17.406 1.00 96.00 280 VAL A CA 1
ATOM 2393 C C . VAL A 1 280 ? -0.751 12.911 -17.114 1.00 96.00 280 VAL A C 1
ATOM 2395 O O . VAL A 1 280 ? -0.010 13.839 -17.441 1.00 96.00 280 VAL A O 1
ATOM 2398 N N . SER A 1 281 ? -1.865 13.117 -16.419 1.00 93.81 281 SER A N 1
ATOM 2399 C CA . SER A 1 281 ? -2.262 14.411 -15.867 1.00 93.81 281 SER A CA 1
ATOM 2400 C C . SER A 1 281 ? -2.470 14.312 -14.354 1.00 93.81 281 SER A C 1
ATOM 2402 O O . SER A 1 281 ? -2.764 13.223 -13.848 1.00 93.81 281 SER A O 1
ATOM 2404 N N . PRO A 1 282 ? -2.393 15.433 -13.615 1.00 91.31 282 PRO A N 1
ATOM 2405 C CA . PRO A 1 282 ? -2.660 15.438 -12.186 1.00 91.31 282 PRO A CA 1
ATOM 2406 C C . PRO A 1 282 ? -4.050 14.880 -11.861 1.00 91.31 282 PRO A C 1
ATOM 2408 O O . PRO A 1 282 ? -5.000 15.130 -12.611 1.00 91.31 282 PRO A O 1
ATOM 2411 N N . PRO A 1 283 ? -4.206 14.168 -10.731 1.00 88.31 283 PRO A N 1
ATOM 2412 C CA . PRO A 1 283 ? -5.518 13.720 -10.295 1.00 88.31 283 PRO A CA 1
ATOM 2413 C C . PRO A 1 283 ? -6.425 14.920 -9.998 1.00 88.31 283 PRO A C 1
ATOM 2415 O O . PRO A 1 283 ? -5.998 15.924 -9.419 1.00 88.31 283 PRO A O 1
ATOM 2418 N N . HIS A 1 284 ? -7.702 14.795 -10.358 1.00 85.06 284 HIS A N 1
ATOM 2419 C CA . HIS A 1 284 ? -8.718 15.763 -9.969 1.00 85.06 284 HIS A CA 1
ATOM 2420 C C . HIS A 1 284 ? -9.110 15.523 -8.507 1.00 85.06 284 HIS A C 1
ATOM 2422 O O . HIS A 1 284 ? -9.763 14.533 -8.175 1.00 85.06 284 HIS A O 1
ATOM 2428 N N . TYR A 1 285 ? -8.685 16.422 -7.620 1.00 77.38 285 TYR A N 1
ATOM 2429 C CA . TYR A 1 285 ? -9.118 16.407 -6.228 1.00 77.38 285 TYR A CA 1
ATOM 2430 C C . TYR A 1 285 ? -10.486 17.079 -6.124 1.00 77.38 285 TYR A C 1
ATOM 2432 O O . TYR A 1 285 ? -10.599 18.280 -6.369 1.00 77.38 285 TYR A O 1
ATOM 2440 N N . TYR A 1 286 ? -11.508 16.311 -5.745 1.00 72.88 286 TYR A N 1
ATOM 2441 C CA . TYR A 1 286 ? -12.799 16.877 -5.366 1.00 72.88 286 TYR A CA 1
ATOM 2442 C C . TYR A 1 286 ? -12.602 17.799 -4.155 1.00 72.88 286 TYR A C 1
ATOM 2444 O O . TYR A 1 286 ? -11.977 17.395 -3.168 1.00 72.88 286 TYR A O 1
ATOM 2452 N N . LYS A 1 287 ? -13.063 19.046 -4.289 1.00 58.81 287 LYS A N 1
ATOM 2453 C CA . LYS A 1 287 ? -13.097 20.039 -3.210 1.00 58.81 287 LYS A CA 1
ATOM 2454 C C . LYS A 1 287 ? -14.304 19.810 -2.316 1.00 58.81 287 LYS A C 1
ATOM 2456 O O . LYS A 1 287 ? -15.366 19.461 -2.875 1.00 58.81 287 LYS A O 1
#

Sequence (287 aa):
MRASGYFIQFLSNWIKIYNNDLAQQYKKLEFNWRETYDNTMEEGMSLSKETISNYKKSYQELIAFIHDHSEELRREYPNEKNLEKVIVKTLENRFVMLEKYYKVKKTEETTTEETGSIIRDKMMGENLLWLSTQVYPDKKIIVWGHNNHVRDRQVEIVRKDKGENTFHKWKIQSMYENLPSDYKKKSYIIGFYMHDGTIKEREAPISNQVNFGKKYSANSLEFVLNEIPYDYSFIDLKYQKKEKHNEWMFKPITALSHGYFEERMIIRNHYDGIFFIKHVSPPHYYK

Mean predicted aligned error: 4.75 Å

Organism: NCBI:txid241244